Protein AF-A0A7X9BDA1-F1 (afdb_monomer_lite)

pLDDT: mean 93.4, std 6.87, range [48.5, 98.94]

Foldseek 3Di:
DDAAEAACEEQEDEEEPTEEESEELEKQAEHYEYAQYEFEDHHLEQHYEPYEQEHPPLQQQDPNIESENYEAEHYEFEDRYAYANYEAEHANHEYEHYEYAHYEYEYEHHYHQEHYEDEFYDQQPHLSGGYEAYEYYHYEYAYDADQHEHYEYYDPRHQRGAYYAYERAQYEYEYAYNEQVRAEDEEYEDYPRHYAYYYENYEAEHPYPYWHNYPYDYDHHYYNYHHHTDD

Sequence (231 aa):
MKKLILEDCDFIVQGNGVSGSNIDLYAGCKNVLIRNCYIKNDTGTESGAAVMVRCLTGDGADPANATENVVLESNTIEKNSNDEAIAVWGCVGLVRDVTVRNNSITAYGRIPDVLIDAFAGEFNKHRTASTKNVIFDGNTITTGDIACTIFQVGQNMDTVSQLDNVRITNNTINTRASATAYTTVIKSYDQDNYTNIVIEGNEITNTGHVNIGYGITGKGVIANNVTFLFK

Secondary structure (DSSP, 8-state):
---EEEES-EEEEESTT----SEEE-SS-EEEEEES-EEEEE---S---SEEEE--SS-TT-GGG-EEEEEEES-EEEEESSS-SEEEE-TTSEEEEEEEES-EEEE-SS--SEEEEEE-SSTTS-TT-EEEEEEEES-EEEEEEE-SEEEEES-TT-SSSEEEEEEEES-EEEEEES-GGG-EEEEE---TTEE--EEES-EEEE-SSSPPSEEEESSSEEES-EEE---

Radius of gyration: 16.47 Å; chains: 1; bounding box: 38×42×40 Å

Structure (mmCIF, N/CA/C/O backbone):
data_AF-A0A7X9BDA1-F1
#
_entry.id   AF-A0A7X9BDA1-F1
#
loop_
_atom_site.group_PDB
_atom_site.id
_atom_site.type_symbol
_atom_site.label_atom_id
_atom_site.label_alt_id
_atom_site.label_comp_id
_atom_site.label_asym_id
_atom_site.label_entity_id
_atom_site.label_seq_id
_atom_site.pdbx_PDB_ins_code
_atom_site.Cartn_x
_atom_site.Cartn_y
_atom_site.Cartn_z
_atom_site.occupancy
_atom_site.B_iso_or_equiv
_atom_site.auth_seq_id
_atom_site.auth_comp_id
_atom_site.auth_asym_id
_atom_site.auth_atom_id
_atom_site.pdbx_PDB_model_num
ATOM 1 N N . MET A 1 1 ? 4.003 -23.134 -13.722 1.00 66.88 1 MET A N 1
ATOM 2 C CA . MET A 1 1 ? 4.187 -21.880 -12.960 1.00 66.88 1 MET A CA 1
ATOM 3 C C . MET A 1 1 ? 4.100 -22.232 -11.482 1.00 66.88 1 MET A C 1
ATOM 5 O O . MET A 1 1 ? 3.145 -22.905 -11.117 1.00 66.88 1 MET A O 1
ATOM 9 N N . LYS A 1 2 ? 5.116 -21.916 -10.670 1.00 85.44 2 LYS A N 1
ATOM 10 C CA . LYS A 1 2 ? 5.087 -22.175 -9.218 1.00 85.44 2 LYS A CA 1
ATOM 11 C C . LYS A 1 2 ? 4.434 -20.979 -8.513 1.00 85.44 2 LYS A C 1
ATOM 13 O O . LYS A 1 2 ? 4.580 -19.858 -8.998 1.00 85.44 2 LYS A O 1
ATOM 18 N N . LYS A 1 3 ? 3.710 -21.238 -7.423 1.00 95.38 3 LYS A N 1
ATOM 19 C CA . LYS A 1 3 ? 2.945 -20.249 -6.652 1.00 95.38 3 LYS A CA 1
ATOM 20 C C . LYS A 1 3 ? 3.234 -20.434 -5.162 1.00 95.38 3 LYS A C 1
ATOM 22 O O . LYS A 1 3 ? 3.306 -21.578 -4.715 1.00 95.38 3 LYS A O 1
ATOM 27 N N . LEU A 1 4 ? 3.371 -19.337 -4.422 1.00 97.62 4 LEU A N 1
ATOM 28 C CA . LEU A 1 4 ? 3.327 -19.338 -2.959 1.00 97.62 4 LEU A CA 1
ATOM 29 C C . LEU A 1 4 ? 1.898 -19.002 -2.518 1.00 97.62 4 LEU A C 1
ATOM 31 O O . LEU A 1 4 ? 1.324 -18.018 -2.985 1.00 97.62 4 LEU A O 1
ATOM 35 N N . ILE A 1 5 ? 1.324 -19.830 -1.648 1.00 98.31 5 ILE A N 1
ATOM 36 C CA . ILE A 1 5 ? 0.010 -19.592 -1.046 1.00 98.31 5 ILE A CA 1
ATOM 37 C C . ILE A 1 5 ? 0.195 -19.595 0.468 1.00 98.31 5 ILE A C 1
ATOM 39 O O . ILE A 1 5 ? 0.657 -20.589 1.022 1.00 98.31 5 ILE A O 1
ATOM 43 N N . LEU A 1 6 ? -0.155 -18.479 1.099 1.00 98.44 6 LEU A N 1
ATOM 44 C CA . LEU A 1 6 ? -0.336 -18.345 2.538 1.00 98.44 6 LEU A CA 1
ATOM 45 C C . LEU A 1 6 ? -1.842 -18.202 2.755 1.00 98.44 6 LEU A C 1
ATOM 47 O O . LEU A 1 6 ? -2.440 -17.236 2.282 1.00 98.44 6 LEU A O 1
ATOM 51 N N . GLU A 1 7 ? -2.459 -19.201 3.372 1.00 98.56 7 GLU A N 1
ATOM 52 C CA . GLU A 1 7 ? -3.907 -19.272 3.551 1.00 98.56 7 GLU A CA 1
ATOM 53 C C . GLU A 1 7 ? -4.236 -19.768 4.951 1.00 98.56 7 GLU A C 1
ATOM 55 O O . GLU A 1 7 ? -3.583 -20.696 5.431 1.00 98.56 7 GLU A O 1
ATOM 60 N N . ASP A 1 8 ? -5.226 -19.137 5.585 1.00 98.50 8 ASP A N 1
ATOM 61 C CA . ASP A 1 8 ? -5.722 -19.501 6.916 1.00 98.50 8 ASP A CA 1
ATOM 62 C C . ASP A 1 8 ? -4.586 -19.565 7.963 1.00 98.50 8 ASP A C 1
ATOM 64 O O . ASP A 1 8 ? -4.494 -20.490 8.772 1.00 98.50 8 ASP A O 1
ATOM 68 N N . CYS A 1 9 ? -3.663 -18.597 7.898 1.00 98.62 9 CYS A N 1
ATOM 69 C CA . CYS A 1 9 ? -2.479 -18.512 8.754 1.00 98.62 9 CYS A CA 1
ATOM 70 C C . CYS A 1 9 ? -2.543 -17.317 9.714 1.00 98.62 9 CYS A C 1
ATOM 72 O O . CYS A 1 9 ? -3.027 -16.244 9.350 1.00 98.62 9 CYS A O 1
ATOM 74 N N . ASP A 1 10 ? -1.907 -17.468 10.877 1.00 98.56 10 ASP A N 1
ATOM 75 C CA . ASP A 1 10 ? -1.686 -16.381 11.830 1.00 98.56 10 ASP A CA 1
ATOM 76 C C . ASP A 1 10 ? -0.225 -15.919 11.787 1.00 98.56 10 ASP A C 1
ATOM 78 O O . ASP A 1 10 ? 0.704 -16.705 11.987 1.00 98.56 10 ASP A O 1
ATOM 82 N N . PHE A 1 11 ? -0.016 -14.620 11.587 1.00 98.12 11 PHE A N 1
ATOM 83 C CA . PHE A 1 11 ? 1.285 -13.969 11.704 1.00 98.12 11 PHE A CA 1
ATOM 84 C C . PHE A 1 11 ? 1.208 -12.927 12.812 1.00 98.12 11 PHE A C 1
ATOM 86 O O . PHE A 1 11 ? 0.617 -11.867 12.618 1.00 98.12 11 PHE A O 1
ATOM 93 N N . ILE A 1 12 ? 1.820 -13.195 13.964 1.00 97.00 12 ILE A N 1
ATOM 94 C CA . ILE A 1 12 ? 1.706 -12.332 15.145 1.00 97.00 12 ILE A CA 1
ATOM 95 C C . ILE A 1 12 ? 3.095 -11.879 15.594 1.00 97.00 12 ILE A C 1
ATOM 97 O O . ILE A 1 12 ? 3.932 -12.691 15.984 1.00 97.00 12 ILE A O 1
ATOM 101 N N . VAL A 1 13 ? 3.306 -10.565 15.590 1.00 94.31 13 VAL A N 1
ATOM 102 C CA . VAL A 1 13 ? 4.453 -9.885 16.195 1.00 94.31 13 VAL A CA 1
ATOM 103 C C . VAL A 1 13 ? 3.884 -8.920 17.225 1.00 94.31 13 VAL A C 1
ATOM 105 O O . VAL A 1 13 ? 3.165 -7.989 16.871 1.00 94.31 13 VAL A O 1
ATOM 108 N N . GLN A 1 14 ? 4.141 -9.164 18.510 1.00 93.75 14 GLN A N 1
ATOM 109 C CA . GLN A 1 14 ? 3.556 -8.361 19.583 1.00 93.75 14 GLN A CA 1
ATOM 110 C C . GLN A 1 14 ? 4.479 -8.225 20.794 1.00 93.75 14 GLN A C 1
ATOM 112 O O . GLN A 1 14 ? 5.307 -9.098 21.060 1.00 93.75 14 GLN A O 1
ATOM 117 N N . GLY A 1 15 ? 4.266 -7.155 21.559 1.00 87.75 15 GLY A N 1
ATOM 118 C CA . GLY A 1 15 ? 4.971 -6.876 22.807 1.00 87.75 15 GLY A CA 1
ATOM 119 C C . GLY A 1 15 ? 6.020 -5.770 22.691 1.00 87.75 15 GLY A C 1
ATOM 120 O O . GLY A 1 15 ? 6.671 -5.588 21.662 1.00 87.75 15 GLY A O 1
ATOM 121 N N . ASN A 1 16 ? 6.188 -5.033 23.790 1.00 77.69 16 ASN A N 1
ATOM 122 C CA . ASN A 1 16 ? 7.111 -3.903 23.866 1.00 77.69 16 ASN A CA 1
ATOM 123 C C . ASN A 1 16 ? 8.558 -4.359 23.626 1.00 77.69 16 ASN A C 1
ATOM 125 O O . ASN A 1 16 ? 9.055 -5.254 24.308 1.00 77.69 16 ASN A O 1
ATOM 129 N N . GLY A 1 17 ? 9.244 -3.701 22.688 1.00 78.06 17 GLY A N 1
ATOM 130 C CA . GLY A 1 17 ? 10.655 -3.957 22.374 1.00 78.06 17 GLY A CA 1
ATOM 131 C C . GLY A 1 17 ? 10.903 -5.015 21.294 1.00 78.06 17 GLY A C 1
ATOM 132 O O . GLY A 1 17 ? 12.057 -5.237 20.934 1.00 78.06 17 GLY A O 1
ATOM 133 N N . VAL A 1 18 ? 9.854 -5.634 20.744 1.00 84.19 18 VAL A N 1
ATOM 134 C CA . VAL A 1 18 ? 9.954 -6.489 19.552 1.00 84.19 18 VAL A CA 1
ATOM 135 C C . VAL A 1 18 ? 9.707 -5.622 18.321 1.00 84.19 18 VAL A C 1
ATOM 137 O O . VAL A 1 18 ? 8.658 -5.003 18.223 1.00 84.19 18 VAL A O 1
ATOM 140 N N . SER A 1 19 ? 10.653 -5.557 17.385 1.00 85.31 19 SER A N 1
ATOM 141 C CA . SER A 1 19 ? 10.456 -4.884 16.093 1.00 85.31 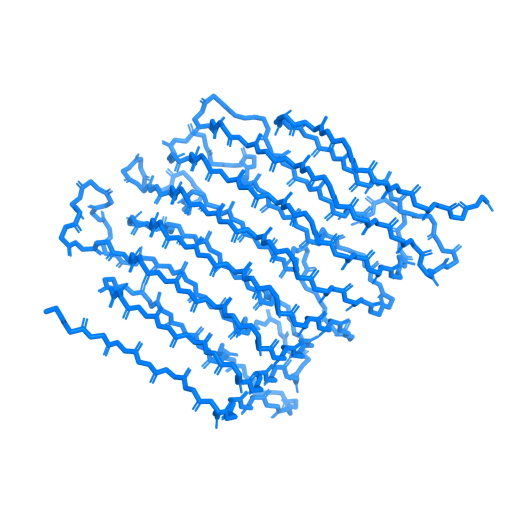19 SER A CA 1
ATOM 142 C C . SER A 1 19 ? 10.603 -5.889 14.956 1.00 85.31 19 SER A C 1
ATOM 144 O O . SER A 1 19 ? 11.422 -6.807 15.028 1.00 85.31 19 SER A O 1
ATOM 146 N N . GLY A 1 20 ? 9.802 -5.713 13.912 1.00 86.50 20 GLY A N 1
ATOM 147 C CA . GLY A 1 20 ? 9.856 -6.511 12.698 1.00 86.50 20 GLY A CA 1
ATOM 148 C C . GLY A 1 20 ? 8.567 -6.396 11.904 1.00 86.50 20 GLY A C 1
ATOM 149 O O . GLY A 1 20 ? 7.521 -6.044 12.453 1.00 86.50 20 GLY A O 1
ATOM 150 N N . SER A 1 21 ? 8.655 -6.705 10.613 1.00 93.69 21 SER A N 1
ATOM 151 C CA . SER A 1 21 ? 7.478 -6.839 9.762 1.00 93.69 21 SER A CA 1
ATOM 152 C C . SER A 1 21 ? 6.942 -8.268 9.800 1.00 93.69 21 SER A C 1
ATOM 154 O O . SER A 1 21 ? 7.729 -9.208 9.923 1.00 93.69 21 SER A O 1
ATOM 156 N N . ASN A 1 22 ? 5.625 -8.465 9.684 1.00 97.25 22 ASN A N 1
ATOM 157 C CA . ASN A 1 22 ? 5.058 -9.822 9.696 1.00 97.25 22 ASN A CA 1
ATOM 158 C C . ASN A 1 22 ? 5.390 -10.568 8.403 1.00 97.25 22 ASN A C 1
ATOM 160 O O . ASN A 1 22 ? 5.778 -11.735 8.440 1.00 97.25 22 ASN A O 1
ATOM 164 N N . ILE A 1 23 ? 5.230 -9.893 7.262 1.00 98.12 23 ILE A N 1
ATOM 165 C CA . ILE A 1 23 ? 5.515 -10.443 5.938 1.00 98.12 23 ILE A CA 1
ATOM 166 C C . ILE A 1 23 ? 6.295 -9.408 5.130 1.00 98.12 23 ILE A C 1
ATOM 168 O O . ILE A 1 23 ? 5.848 -8.278 4.952 1.00 98.12 23 ILE A O 1
ATOM 172 N N . ASP A 1 24 ? 7.447 -9.812 4.604 1.00 97.44 24 ASP A N 1
ATOM 173 C CA . ASP A 1 24 ? 8.283 -8.987 3.733 1.00 97.44 24 ASP A CA 1
ATOM 174 C C . ASP A 1 24 ? 8.596 -9.753 2.446 1.00 97.44 24 ASP A C 1
ATOM 176 O O . ASP A 1 24 ? 9.443 -10.651 2.410 1.00 97.44 24 ASP A O 1
ATOM 180 N N . LEU A 1 25 ? 7.874 -9.417 1.377 1.00 97.88 25 LEU A N 1
ATOM 181 C CA . LEU A 1 25 ? 8.180 -9.878 0.029 1.00 97.88 25 LEU A CA 1
ATOM 182 C C . LEU A 1 25 ? 9.327 -9.016 -0.500 1.00 97.88 25 LEU A C 1
ATOM 184 O O . LEU A 1 25 ? 9.114 -8.005 -1.164 1.00 97.88 25 LEU A O 1
ATOM 188 N N . TYR A 1 26 ? 10.542 -9.416 -0.131 1.00 95.31 26 TYR A N 1
ATOM 189 C CA . TYR A 1 26 ? 11.735 -8.574 -0.179 1.00 95.31 26 TYR A CA 1
ATOM 190 C C . TYR A 1 26 ? 12.279 -8.307 -1.596 1.00 95.31 26 TYR A C 1
ATOM 192 O O . TYR A 1 26 ? 12.649 -7.180 -1.934 1.00 95.31 26 TYR A O 1
ATOM 200 N N . ALA A 1 27 ? 12.383 -9.349 -2.426 1.00 94.25 27 ALA A N 1
ATOM 201 C CA . ALA A 1 27 ? 12.977 -9.274 -3.762 1.00 94.25 27 ALA A CA 1
ATOM 202 C C . ALA A 1 27 ? 12.549 -10.461 -4.634 1.00 94.25 27 ALA A C 1
ATOM 204 O O . ALA A 1 27 ? 12.565 -11.602 -4.167 1.00 94.25 27 ALA A O 1
ATOM 205 N N . GLY A 1 28 ? 12.189 -10.208 -5.898 1.00 94.12 28 GLY A N 1
ATOM 206 C CA . GLY A 1 28 ? 11.912 -11.255 -6.890 1.00 94.12 28 GLY A CA 1
ATOM 207 C C . GLY A 1 28 ? 10.787 -12.223 -6.509 1.00 94.12 28 GLY A C 1
ATOM 208 O O . GLY A 1 28 ? 10.788 -13.377 -6.944 1.00 94.12 28 GLY A O 1
ATOM 209 N N . CYS A 1 29 ? 9.850 -11.800 -5.657 1.00 96.75 29 CYS A N 1
ATOM 210 C CA . CYS A 1 29 ? 8.758 -12.646 -5.183 1.00 96.75 29 CYS A CA 1
ATOM 211 C C . CYS A 1 29 ? 7.636 -12.683 -6.226 1.00 96.75 29 CYS A C 1
ATOM 213 O O . CYS A 1 29 ? 7.020 -11.661 -6.514 1.00 96.75 29 CYS A O 1
ATOM 215 N N . LYS A 1 30 ? 7.367 -13.863 -6.799 1.00 96.94 30 LYS A N 1
ATOM 216 C CA . LYS A 1 30 ? 6.440 -14.019 -7.930 1.00 96.94 30 LYS A CA 1
ATOM 217 C C . LYS A 1 30 ? 5.280 -14.943 -7.604 1.00 96.94 30 LYS A C 1
ATOM 219 O O . LYS A 1 30 ? 5.494 -16.024 -7.055 1.00 96.94 30 LYS A O 1
ATOM 224 N N . ASN A 1 31 ? 4.082 -14.576 -8.054 1.00 98.25 31 ASN A N 1
ATOM 225 C CA . ASN A 1 31 ? 2.867 -15.386 -7.917 1.00 98.25 31 ASN A CA 1
ATOM 226 C C . ASN A 1 31 ? 2.595 -15.731 -6.443 1.00 98.25 31 ASN A C 1
ATOM 228 O O . ASN A 1 31 ? 2.628 -16.900 -6.044 1.00 98.25 31 ASN A O 1
ATOM 232 N N . VAL A 1 32 ? 2.358 -14.702 -5.633 1.00 98.81 32 VAL A N 1
ATOM 233 C CA . VAL A 1 32 ? 2.091 -14.839 -4.197 1.00 98.81 32 VAL A CA 1
ATOM 234 C C . VAL A 1 32 ? 0.616 -14.558 -3.934 1.00 98.81 32 VAL A C 1
ATOM 236 O O . VAL A 1 32 ? 0.086 -13.545 -4.380 1.00 98.81 32 VAL A O 1
ATOM 239 N N . LEU A 1 33 ? -0.050 -15.457 -3.214 1.00 98.75 33 LEU A N 1
ATOM 240 C CA . LEU A 1 33 ? -1.398 -15.245 -2.692 1.00 98.75 33 LEU A CA 1
ATOM 241 C C . LEU A 1 33 ? -1.357 -15.326 -1.168 1.00 98.75 33 LEU A C 1
ATOM 243 O O . LEU A 1 33 ? -0.946 -16.351 -0.631 1.00 98.75 33 LEU A O 1
ATOM 247 N N . ILE A 1 34 ? -1.804 -14.264 -0.507 1.00 98.81 34 ILE A N 1
ATOM 248 C CA . ILE A 1 34 ? -1.974 -14.176 0.944 1.00 98.81 34 ILE A CA 1
ATOM 249 C C . ILE A 1 34 ? -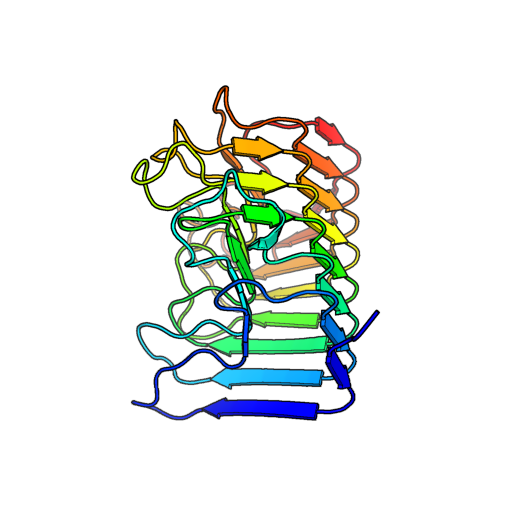3.461 -13.957 1.191 1.00 98.81 34 ILE A C 1
ATOM 251 O O . ILE A 1 34 ? -3.987 -12.898 0.829 1.00 98.81 34 ILE A O 1
ATOM 255 N N . ARG A 1 35 ? -4.152 -14.959 1.739 1.00 98.88 35 ARG A N 1
ATOM 256 C CA . ARG A 1 35 ? -5.602 -14.890 1.921 1.00 98.88 35 ARG A CA 1
ATOM 257 C C . ARG A 1 35 ? -6.095 -15.453 3.235 1.00 98.88 35 ARG A C 1
ATOM 259 O O . ARG A 1 35 ? -5.546 -16.434 3.718 1.00 98.88 35 ARG A O 1
ATOM 266 N N . ASN A 1 36 ? -7.176 -14.881 3.757 1.00 98.81 36 ASN A N 1
ATOM 267 C CA . ASN A 1 36 ? -7.823 -15.346 4.988 1.00 98.81 36 ASN A CA 1
ATOM 268 C C . ASN A 1 36 ? -6.858 -15.457 6.185 1.00 98.81 36 ASN A C 1
ATOM 270 O O . ASN A 1 36 ? -7.070 -16.258 7.090 1.00 98.81 36 ASN A O 1
ATOM 274 N N . CYS A 1 37 ? -5.771 -14.687 6.186 1.00 98.88 37 CYS A N 1
ATOM 275 C CA . CYS A 1 37 ? -4.804 -14.687 7.271 1.00 98.88 37 CYS A CA 1
ATOM 276 C C . CYS A 1 37 ? -5.169 -13.631 8.317 1.00 98.88 37 CYS A C 1
ATOM 278 O O . CYS A 1 37 ? -5.713 -12.570 7.990 1.00 98.88 37 CYS A O 1
ATOM 280 N N . TYR A 1 38 ? -4.777 -13.886 9.562 1.00 98.88 38 TYR A N 1
ATOM 281 C CA . TYR A 1 38 ? -4.739 -12.881 10.615 1.00 98.88 38 TYR A CA 1
ATOM 282 C C . TYR A 1 38 ? -3.304 -12.375 10.787 1.00 98.88 38 TYR A C 1
ATOM 284 O O . TYR A 1 38 ? -2.384 -13.139 11.080 1.00 98.88 38 TYR A O 1
ATOM 292 N N . ILE A 1 39 ? -3.085 -11.080 10.571 1.00 98.75 39 ILE A N 1
ATOM 293 C CA . ILE A 1 39 ? -1.763 -10.449 10.591 1.00 98.75 39 ILE A CA 1
ATOM 294 C C . ILE A 1 39 ? -1.772 -9.353 11.652 1.00 98.75 39 ILE A C 1
ATOM 296 O O . ILE A 1 39 ? -2.360 -8.291 11.461 1.00 98.75 39 ILE A O 1
ATOM 300 N N . LYS A 1 40 ? -1.096 -9.592 12.774 1.00 97.88 40 LYS A N 1
ATOM 301 C CA . LYS A 1 40 ? -1.044 -8.659 13.900 1.00 97.88 40 LYS A CA 1
ATOM 302 C C . LYS A 1 40 ? 0.373 -8.146 14.120 1.00 97.88 40 LYS A C 1
ATOM 304 O O . LYS A 1 40 ? 1.266 -8.930 14.445 1.00 97.88 40 LYS A O 1
ATOM 309 N N . ASN A 1 41 ? 0.566 -6.838 13.987 1.00 96.19 41 ASN A N 1
ATOM 310 C CA . ASN A 1 41 ? 1.785 -6.133 14.375 1.00 96.19 41 ASN A CA 1
ATOM 311 C C . ASN A 1 41 ? 1.458 -5.162 15.515 1.00 96.19 41 ASN A C 1
ATOM 313 O O . ASN A 1 41 ? 1.015 -4.043 15.272 1.00 96.19 41 ASN A O 1
ATOM 317 N N . ASP A 1 42 ? 1.616 -5.611 16.758 1.00 95.31 42 ASP A N 1
ATOM 318 C CA . ASP A 1 42 ? 1.181 -4.897 17.964 1.00 95.31 42 ASP A CA 1
ATOM 319 C C . ASP A 1 42 ? 2.327 -4.744 18.962 1.00 95.31 42 ASP A C 1
ATOM 321 O O . ASP A 1 42 ? 2.398 -5.398 20.008 1.00 95.31 42 ASP A O 1
ATOM 325 N N . THR A 1 43 ? 3.292 -3.918 18.577 1.00 93.56 43 THR A N 1
ATOM 326 C CA . THR A 1 43 ? 4.575 -3.800 19.275 1.00 93.56 43 THR A CA 1
ATOM 327 C C . THR A 1 43 ? 4.788 -2.432 19.914 1.00 93.56 43 THR A C 1
ATOM 329 O O . THR A 1 43 ? 5.615 -2.293 20.816 1.00 93.56 43 THR A O 1
ATOM 332 N N . GLY A 1 44 ? 4.085 -1.400 19.437 1.00 91.69 44 GLY A N 1
ATOM 333 C CA . GLY A 1 44 ? 4.291 -0.007 19.829 1.00 91.69 44 GLY A CA 1
ATOM 334 C C . GLY A 1 44 ? 5.675 0.548 19.464 1.00 91.69 44 GLY A C 1
ATOM 335 O O . GLY A 1 44 ? 6.052 1.608 19.969 1.00 91.69 44 GLY A O 1
ATOM 336 N N . THR A 1 45 ? 6.450 -0.148 18.621 1.00 91.00 45 THR A N 1
ATOM 337 C CA . THR A 1 45 ? 7.835 0.214 18.273 1.00 91.00 45 THR A CA 1
ATOM 338 C C . THR A 1 45 ? 7.929 1.256 17.161 1.00 91.00 45 THR A C 1
ATOM 340 O O . THR A 1 45 ? 6.955 1.573 16.480 1.00 91.00 45 THR A O 1
ATOM 343 N N . GLU A 1 46 ? 9.135 1.794 16.962 1.00 89.69 46 GLU A N 1
ATOM 344 C CA . GLU A 1 46 ? 9.435 2.835 15.964 1.00 89.69 46 GLU A CA 1
ATOM 345 C C . GLU A 1 46 ? 9.607 2.309 14.525 1.00 89.69 46 GLU A C 1
ATOM 347 O O . GLU A 1 46 ? 9.962 3.071 13.634 1.00 89.69 46 GLU A O 1
ATOM 352 N N . SER A 1 47 ? 9.362 1.019 14.303 1.00 88.44 47 SER A N 1
ATOM 353 C CA . SER A 1 47 ? 9.454 0.333 13.007 1.00 88.44 47 SER A CA 1
ATOM 354 C C . SER A 1 47 ? 8.631 -0.957 13.026 1.00 88.44 47 SER A C 1
ATOM 356 O O . SER A 1 47 ? 8.299 -1.445 14.115 1.00 88.44 47 SER A O 1
ATOM 358 N N . GLY A 1 48 ? 8.348 -1.509 11.840 1.00 90.38 48 GLY A N 1
ATOM 359 C CA . GLY A 1 48 ? 7.684 -2.798 11.645 1.00 90.38 48 GLY A CA 1
ATOM 360 C C . GLY A 1 48 ? 6.362 -2.667 10.896 1.00 90.38 48 GLY A C 1
ATOM 361 O O . GLY A 1 48 ? 5.359 -2.244 11.472 1.00 90.38 48 GLY A O 1
ATOM 362 N N . ALA A 1 49 ? 6.349 -3.039 9.617 1.00 94.31 49 ALA A N 1
ATOM 363 C CA . ALA A 1 49 ? 5.138 -3.033 8.802 1.00 94.31 49 ALA A CA 1
ATOM 364 C C . ALA A 1 49 ? 4.338 -4.332 8.971 1.00 94.31 49 ALA A C 1
ATOM 366 O O . ALA A 1 49 ? 4.899 -5.377 9.291 1.00 94.31 49 ALA A O 1
ATOM 367 N N . ALA A 1 50 ? 3.030 -4.335 8.714 1.00 97.19 50 ALA A N 1
ATOM 368 C CA . ALA A 1 50 ? 2.327 -5.623 8.660 1.00 97.19 50 ALA A CA 1
ATOM 369 C C . ALA A 1 50 ? 2.724 -6.396 7.389 1.00 97.19 50 ALA A C 1
ATOM 371 O O . ALA A 1 50 ? 3.207 -7.526 7.486 1.00 97.19 50 ALA A O 1
ATOM 372 N N . VAL A 1 51 ? 2.611 -5.780 6.208 1.00 98.38 51 VAL A N 1
ATOM 373 C CA . VAL A 1 51 ? 3.066 -6.392 4.951 1.00 98.38 51 VAL A CA 1
ATOM 374 C C . VAL A 1 51 ? 3.866 -5.412 4.101 1.00 98.38 51 VAL A C 1
ATOM 376 O O . VAL A 1 51 ? 3.399 -4.319 3.800 1.00 98.38 51 VAL A O 1
ATOM 379 N N . MET A 1 52 ? 5.048 -5.835 3.654 1.00 97.81 52 MET A N 1
ATOM 380 C CA . MET A 1 52 ? 5.840 -5.127 2.647 1.00 97.81 52 MET A CA 1
ATOM 381 C C . MET A 1 52 ? 5.857 -5.921 1.340 1.00 97.81 52 MET A C 1
ATOM 383 O O . MET A 1 52 ? 6.210 -7.101 1.322 1.00 97.81 52 MET A O 1
ATOM 387 N N . VAL A 1 53 ? 5.504 -5.265 0.235 1.00 98.50 53 VAL A N 1
ATOM 388 C CA . VAL A 1 53 ? 5.646 -5.780 -1.131 1.00 98.50 53 VAL A CA 1
ATOM 389 C C . VAL A 1 53 ? 6.664 -4.913 -1.856 1.00 98.50 53 VAL A C 1
ATOM 391 O O . VAL A 1 53 ? 6.342 -3.812 -2.300 1.00 98.50 53 VAL A O 1
ATOM 394 N N . ARG A 1 54 ? 7.908 -5.393 -1.950 1.00 96.56 54 ARG A N 1
ATOM 395 C CA . ARG A 1 54 ? 9.032 -4.589 -2.439 1.00 96.56 54 ARG A CA 1
ATOM 396 C C . ARG A 1 54 ? 10.020 -5.361 -3.305 1.00 96.56 54 ARG A C 1
ATOM 398 O O . ARG A 1 54 ? 9.873 -6.562 -3.528 1.00 96.56 54 ARG A O 1
ATOM 405 N N . CYS A 1 55 ? 11.000 -4.654 -3.867 1.00 95.62 55 CYS A N 1
ATOM 406 C CA . CYS A 1 55 ? 12.030 -5.269 -4.701 1.00 95.62 55 CYS A CA 1
ATOM 407 C C . CYS A 1 55 ? 13.422 -4.662 -4.465 1.00 95.62 55 CYS A C 1
ATOM 409 O O . CYS A 1 55 ? 13.730 -3.573 -4.947 1.00 95.62 55 CYS A O 1
ATOM 411 N N . LEU A 1 56 ? 14.292 -5.386 -3.748 1.00 92.69 56 LEU A N 1
ATOM 412 C CA . LEU A 1 56 ? 15.657 -4.945 -3.414 1.00 92.69 56 LEU A CA 1
ATOM 413 C C . LEU A 1 56 ? 16.763 -5.510 -4.328 1.00 92.69 56 LEU A C 1
ATOM 415 O O . LEU A 1 56 ? 17.848 -5.864 -3.878 1.00 92.69 56 LEU A O 1
ATOM 419 N N . THR A 1 57 ? 16.504 -5.594 -5.632 1.00 89.56 57 THR A N 1
ATOM 420 C CA . THR A 1 57 ? 17.438 -6.183 -6.614 1.00 89.56 57 THR A CA 1
ATOM 421 C C . THR A 1 57 ? 18.360 -5.159 -7.289 1.00 89.56 57 THR A C 1
ATOM 423 O O . THR A 1 57 ? 19.409 -5.527 -7.810 1.00 89.56 57 THR A O 1
ATOM 426 N N . GLY A 1 58 ? 18.024 -3.863 -7.236 1.00 79.69 58 GLY A N 1
ATOM 427 C CA . GLY A 1 58 ? 18.858 -2.760 -7.745 1.00 79.69 58 GLY A CA 1
ATOM 428 C C . GLY A 1 58 ? 18.821 -2.576 -9.267 1.00 79.69 58 GLY A C 1
ATOM 429 O O . GLY A 1 58 ? 19.465 -1.672 -9.800 1.00 79.69 58 GLY A O 1
ATOM 430 N N . ASP A 1 59 ? 18.068 -3.419 -9.968 1.00 76.31 59 ASP A N 1
ATOM 431 C CA . ASP A 1 59 ? 18.083 -3.588 -11.415 1.00 76.31 59 ASP A CA 1
ATOM 432 C C . ASP A 1 59 ? 16.695 -3.408 -12.036 1.00 76.31 59 ASP A C 1
ATOM 434 O O . ASP A 1 59 ? 16.390 -4.086 -13.003 1.00 76.31 59 ASP A O 1
ATOM 438 N N . GLY A 1 60 ? 15.860 -2.492 -11.523 1.00 71.25 60 GLY A N 1
ATOM 439 C CA . GLY A 1 60 ? 14.423 -2.355 -11.858 1.00 71.25 60 GLY A CA 1
ATOM 440 C C . GLY A 1 60 ? 14.004 -2.251 -13.343 1.00 71.25 60 GLY A C 1
ATOM 441 O O . GLY A 1 60 ? 12.816 -2.154 -13.640 1.00 71.25 60 GLY A O 1
ATOM 442 N N . ALA A 1 61 ? 14.948 -2.311 -14.283 1.00 77.75 61 ALA A N 1
ATOM 443 C CA . ALA A 1 61 ? 14.710 -2.560 -15.699 1.00 77.75 61 ALA A CA 1
ATOM 444 C C . ALA A 1 61 ? 14.609 -4.060 -16.078 1.00 77.75 61 ALA A C 1
ATOM 446 O O . ALA A 1 61 ? 14.115 -4.352 -17.166 1.00 77.75 61 ALA A O 1
ATOM 447 N N . ASP A 1 62 ? 15.065 -4.999 -15.239 1.00 88.88 62 ASP A N 1
ATOM 448 C CA . ASP A 1 62 ? 15.016 -6.441 -15.503 1.00 88.88 62 ASP A CA 1
ATOM 449 C C . ASP A 1 62 ? 13.719 -7.072 -14.950 1.00 88.88 62 ASP A C 1
ATOM 451 O O . ASP A 1 62 ? 13.572 -7.275 -13.739 1.00 88.88 62 ASP A O 1
ATOM 455 N N . PRO A 1 63 ? 12.757 -7.448 -15.814 1.00 89.50 63 PRO A N 1
ATOM 456 C CA . PRO A 1 63 ? 11.522 -8.093 -15.377 1.00 89.50 63 PRO A CA 1
ATOM 457 C C . PRO A 1 63 ? 11.743 -9.499 -14.792 1.00 89.50 63 PRO A C 1
ATOM 459 O O . PRO A 1 63 ? 10.865 -10.026 -14.099 1.00 89.50 63 PRO A O 1
ATOM 462 N N . ALA A 1 64 ? 12.895 -10.135 -15.031 1.00 91.94 64 ALA A N 1
ATOM 463 C CA . ALA A 1 64 ? 13.213 -11.423 -14.422 1.00 91.94 64 ALA A CA 1
ATOM 464 C C . ALA A 1 64 ? 13.279 -11.323 -12.891 1.00 91.94 64 ALA A C 1
ATOM 466 O O . ALA A 1 64 ? 12.861 -12.263 -12.213 1.00 91.94 64 ALA A O 1
ATOM 467 N N . ASN A 1 65 ? 13.685 -10.162 -12.373 1.00 92.88 65 ASN A N 1
ATOM 468 C CA . ASN A 1 65 ? 13.907 -9.911 -10.952 1.00 92.88 65 ASN A CA 1
ATOM 469 C C . ASN A 1 65 ? 12.762 -9.156 -10.263 1.00 92.88 65 ASN A C 1
ATOM 471 O O . ASN A 1 65 ? 12.835 -8.893 -9.066 1.00 92.88 65 ASN A O 1
ATOM 475 N N . ALA A 1 66 ? 11.672 -8.879 -10.984 1.00 95.81 66 ALA A N 1
ATOM 476 C CA . ALA A 1 66 ? 10.498 -8.212 -10.436 1.00 95.81 66 ALA A CA 1
ATOM 477 C C . ALA A 1 66 ? 9.842 -8.991 -9.282 1.00 95.81 66 ALA A C 1
ATOM 479 O O . ALA A 1 66 ? 9.683 -10.215 -9.351 1.00 95.81 66 ALA A O 1
ATOM 480 N N . THR A 1 67 ? 9.364 -8.264 -8.274 1.00 97.94 67 THR A N 1
ATOM 481 C CA . THR A 1 67 ? 8.308 -8.758 -7.381 1.00 97.94 67 THR A CA 1
ATOM 482 C C . THR A 1 67 ? 6.969 -8.524 -8.082 1.00 97.94 67 THR A C 1
ATOM 484 O O . THR A 1 67 ? 6.606 -7.384 -8.371 1.00 97.94 67 THR A O 1
ATOM 487 N N . GLU A 1 68 ? 6.257 -9.597 -8.433 1.00 97.88 68 GLU A N 1
ATOM 488 C CA . GLU A 1 68 ? 5.110 -9.508 -9.343 1.00 97.88 68 GLU A CA 1
ATOM 489 C C . GLU A 1 68 ? 3.997 -10.525 -9.082 1.00 97.88 68 GLU A C 1
ATOM 491 O O . GLU A 1 68 ? 4.233 -11.619 -8.560 1.00 97.88 68 GLU A O 1
ATOM 496 N N . ASN A 1 69 ? 2.781 -10.187 -9.519 1.00 98.44 69 ASN A N 1
ATOM 497 C CA . ASN A 1 69 ? 1.583 -11.017 -9.367 1.00 98.44 69 ASN A CA 1
ATOM 498 C C . ASN A 1 69 ? 1.335 -11.376 -7.895 1.00 98.44 69 ASN A C 1
ATOM 500 O O . ASN A 1 69 ? 1.332 -12.552 -7.508 1.00 98.44 69 ASN A O 1
ATOM 504 N N . VAL A 1 70 ? 1.169 -10.345 -7.070 1.00 98.88 70 VAL A N 1
ATOM 505 C CA . VAL A 1 70 ? 0.944 -10.473 -5.629 1.00 98.88 70 VAL A CA 1
ATOM 506 C C . VAL A 1 70 ? -0.504 -10.115 -5.317 1.00 98.88 70 VAL A C 1
ATOM 508 O O . VAL A 1 70 ? -0.984 -9.052 -5.703 1.00 98.88 70 VAL A O 1
ATOM 511 N N . VAL A 1 71 ? -1.204 -10.995 -4.603 1.00 98.88 71 VAL A N 1
ATOM 512 C CA . VAL A 1 71 ? -2.581 -10.766 -4.156 1.00 98.88 71 VAL A CA 1
ATOM 513 C C . VAL A 1 71 ? -2.658 -10.907 -2.640 1.00 98.88 71 VAL A C 1
ATOM 515 O O . VAL A 1 71 ? -2.333 -11.965 -2.103 1.00 98.88 71 VAL A O 1
ATOM 518 N N . LEU A 1 72 ? -3.110 -9.849 -1.969 1.00 98.88 72 LEU A N 1
ATOM 519 C CA . LEU A 1 72 ? -3.498 -9.839 -0.560 1.00 98.88 72 LEU A CA 1
ATOM 520 C C . LEU A 1 72 ? -5.020 -9.712 -0.510 1.00 98.88 72 LEU A C 1
ATOM 522 O O . LEU A 1 72 ? -5.550 -8.648 -0.840 1.00 98.88 72 LEU A O 1
ATOM 526 N N . GLU A 1 73 ? -5.731 -10.770 -0.124 1.00 98.88 73 GLU A N 1
ATOM 527 C CA . GLU A 1 73 ? -7.194 -10.747 -0.108 1.00 98.88 73 GLU A CA 1
ATOM 528 C C . GLU A 1 73 ? -7.845 -11.309 1.150 1.00 98.88 73 GLU A C 1
ATOM 530 O O . GLU A 1 73 ? -7.442 -12.347 1.656 1.00 98.88 73 GLU A O 1
ATOM 535 N N . SER A 1 74 ? -8.923 -10.672 1.609 1.00 98.81 74 SER A N 1
ATOM 536 C CA . SER A 1 74 ? -9.741 -11.190 2.720 1.00 98.81 74 SER A CA 1
ATOM 537 C C . SER A 1 74 ? -8.949 -11.449 4.010 1.00 98.81 74 SER A C 1
ATOM 539 O O . SER A 1 74 ? -9.304 -12.327 4.790 1.00 98.81 74 SER A O 1
ATOM 541 N N . ASN A 1 75 ? -7.859 -10.713 4.238 1.00 98.94 75 ASN A N 1
ATOM 542 C CA . ASN A 1 75 ? -7.075 -10.809 5.466 1.00 98.94 75 ASN A CA 1
ATOM 543 C C . ASN A 1 75 ? -7.601 -9.834 6.521 1.00 98.94 75 ASN A C 1
ATOM 545 O O . ASN A 1 75 ? -8.163 -8.781 6.201 1.00 98.94 75 ASN A O 1
ATOM 549 N N . THR A 1 76 ? -7.341 -10.152 7.783 1.00 98.88 76 THR A N 1
ATOM 550 C CA . THR A 1 76 ? -7.517 -9.230 8.904 1.00 98.88 76 THR A CA 1
ATOM 551 C C . THR A 1 76 ? -6.146 -8.748 9.359 1.00 98.88 76 THR A C 1
ATOM 553 O O . THR A 1 76 ? -5.286 -9.558 9.691 1.00 98.88 76 THR A O 1
ATOM 556 N N . ILE A 1 77 ? -5.936 -7.432 9.363 1.00 98.81 77 ILE A N 1
ATOM 557 C CA . ILE A 1 77 ? -4.671 -6.789 9.717 1.00 98.81 77 ILE A CA 1
ATOM 558 C C . ILE A 1 77 ? -4.893 -5.864 10.914 1.00 98.81 77 ILE A C 1
ATOM 560 O O . ILE A 1 77 ? -5.723 -4.960 10.854 1.00 98.81 77 ILE A O 1
ATOM 564 N N . GLU A 1 78 ? -4.118 -6.054 11.978 1.00 97.88 78 GLU A N 1
ATOM 565 C CA . GLU A 1 78 ? -4.077 -5.177 13.152 1.00 97.88 78 GLU A CA 1
ATOM 566 C C . GLU A 1 78 ? -2.694 -4.538 13.289 1.00 97.88 78 GLU A C 1
ATOM 568 O O . GLU A 1 78 ? -1.679 -5.240 13.277 1.00 97.88 78 GLU A O 1
ATOM 573 N N . LYS A 1 79 ? -2.648 -3.207 13.418 1.00 95.19 79 LYS A N 1
ATOM 574 C CA . LYS A 1 79 ? -1.406 -2.431 13.362 1.00 95.19 79 LYS A CA 1
ATOM 575 C C . LYS A 1 79 ? -1.269 -1.423 14.506 1.00 95.19 79 LYS A C 1
ATOM 577 O O . LYS A 1 79 ? -2.096 -0.526 14.646 1.00 95.19 79 LYS A O 1
ATOM 582 N N . ASN A 1 80 ? -0.167 -1.535 15.247 1.00 94.31 80 ASN A N 1
ATOM 583 C CA . ASN A 1 80 ? 0.301 -0.619 16.288 1.00 94.31 80 ASN A CA 1
ATOM 584 C C . ASN A 1 80 ? 1.846 -0.611 16.333 1.00 94.31 80 ASN A C 1
ATOM 586 O O . ASN A 1 80 ? 2.467 -1.330 17.118 1.00 94.31 80 ASN A O 1
ATOM 590 N N . SER A 1 81 ? 2.458 0.187 15.453 1.00 91.12 81 SER A N 1
ATOM 591 C CA . SER A 1 81 ? 3.898 0.513 15.367 1.00 91.12 81 SER A CA 1
ATOM 592 C C . SER A 1 81 ? 4.133 1.564 14.260 1.00 91.12 81 SER A C 1
ATOM 594 O O . SER A 1 81 ? 3.233 1.839 13.467 1.00 91.12 81 SER A O 1
ATOM 596 N N . ASN A 1 82 ? 5.320 2.175 14.188 1.00 88.56 82 ASN A N 1
ATOM 597 C CA . ASN A 1 82 ? 5.624 3.337 13.326 1.00 88.56 82 ASN A CA 1
ATOM 598 C C . ASN A 1 82 ? 6.114 2.978 11.905 1.00 88.56 82 ASN A C 1
ATOM 600 O O . ASN A 1 82 ? 7.192 3.386 11.494 1.00 88.56 82 ASN A O 1
ATOM 604 N N . ASP A 1 83 ? 5.323 2.198 11.174 1.00 91.00 83 ASP A N 1
ATOM 605 C CA . ASP A 1 83 ? 5.586 1.750 9.791 1.00 91.00 83 ASP A CA 1
ATOM 606 C C . ASP A 1 83 ? 4.245 1.381 9.129 1.00 91.00 83 ASP A C 1
ATOM 608 O O . ASP A 1 83 ? 3.245 1.264 9.851 1.00 91.00 83 ASP A O 1
ATOM 612 N N . GLU A 1 84 ? 4.175 1.152 7.820 1.00 95.50 84 GLU A N 1
ATOM 613 C CA . GLU A 1 84 ? 2.887 0.934 7.147 1.00 95.50 84 GLU A CA 1
ATOM 614 C C . GLU A 1 84 ? 2.162 -0.351 7.592 1.00 95.50 84 GLU A C 1
ATOM 616 O O . GLU A 1 84 ? 2.748 -1.383 7.923 1.00 95.50 84 GLU A O 1
ATOM 621 N N . ALA A 1 85 ? 0.830 -0.342 7.567 1.00 97.50 85 ALA A N 1
ATOM 622 C CA . ALA A 1 85 ? 0.072 -1.589 7.565 1.00 97.50 85 ALA A CA 1
ATOM 623 C C . ALA A 1 85 ? 0.362 -2.380 6.277 1.00 97.50 85 ALA A C 1
ATOM 625 O O . ALA A 1 85 ? 0.585 -3.589 6.326 1.00 97.50 85 ALA A O 1
ATOM 626 N N . ILE A 1 86 ? 0.389 -1.698 5.129 1.00 98.50 86 ILE A N 1
ATOM 627 C CA . ILE A 1 86 ? 0.742 -2.291 3.838 1.00 98.50 86 ILE A CA 1
ATOM 628 C C . ILE A 1 86 ? 1.573 -1.288 3.036 1.00 98.50 86 ILE A C 1
ATOM 630 O O . ILE A 1 86 ? 1.073 -0.215 2.709 1.00 98.50 86 ILE A O 1
ATOM 634 N N . ALA A 1 87 ? 2.789 -1.677 2.663 1.00 97.62 87 ALA A N 1
ATOM 635 C CA . ALA A 1 87 ? 3.652 -0.913 1.764 1.00 97.62 87 ALA A CA 1
ATOM 636 C C . ALA A 1 87 ? 3.793 -1.629 0.415 1.00 97.62 87 ALA A C 1
ATOM 638 O O . ALA A 1 87 ? 4.113 -2.823 0.381 1.00 97.62 87 ALA A O 1
ATOM 639 N N . VAL A 1 88 ? 3.584 -0.919 -0.699 1.00 98.56 88 VAL A N 1
ATOM 640 C CA . VAL A 1 88 ? 3.789 -1.446 -2.060 1.00 98.56 88 VAL A CA 1
ATOM 641 C C . VAL A 1 88 ? 4.767 -0.555 -2.802 1.00 98.56 88 VAL A C 1
ATOM 643 O O . VAL A 1 88 ? 4.427 0.522 -3.289 1.00 98.56 88 VAL A O 1
ATOM 646 N N . TRP A 1 89 ? 6.005 -1.016 -2.920 1.00 94.88 89 TRP A N 1
ATOM 647 C CA . TRP A 1 89 ? 7.089 -0.097 -3.205 1.00 94.88 89 TRP A CA 1
ATOM 648 C C . TRP A 1 89 ? 8.239 -0.718 -3.990 1.00 94.88 89 TRP A C 1
ATOM 650 O O . TRP A 1 89 ? 8.927 -1.622 -3.519 1.00 94.88 89 TRP A O 1
ATOM 660 N N . GLY A 1 90 ? 8.515 -0.175 -5.177 1.00 94.38 90 GLY A N 1
ATOM 661 C CA . GLY A 1 90 ? 9.600 -0.616 -6.052 1.00 94.38 90 GLY A CA 1
ATOM 662 C C . GLY A 1 90 ? 10.971 -0.559 -5.385 1.00 94.38 90 GLY A C 1
ATOM 663 O O . GLY A 1 90 ? 11.828 -1.373 -5.715 1.00 94.38 90 GLY A O 1
ATOM 664 N N . CYS A 1 91 ? 11.163 0.315 -4.390 1.00 93.06 91 CYS A N 1
ATOM 665 C CA . CYS A 1 91 ? 12.410 0.501 -3.651 1.00 93.06 91 CYS A CA 1
ATOM 666 C C . CYS A 1 91 ? 13.587 0.790 -4.593 1.00 93.06 91 CYS A C 1
ATOM 668 O O . CYS A 1 91 ? 13.761 1.925 -5.037 1.00 93.06 91 CYS A O 1
ATOM 670 N N . VAL A 1 92 ? 14.376 -0.225 -4.934 1.00 92.94 92 VAL A N 1
ATOM 671 C CA . VAL A 1 92 ? 15.502 -0.115 -5.872 1.00 92.94 92 VAL A CA 1
ATOM 672 C C . VAL A 1 92 ? 15.312 -0.991 -7.122 1.00 92.94 92 VAL A C 1
ATOM 674 O O . VAL A 1 92 ? 16.209 -1.089 -7.956 1.00 92.94 92 VAL A O 1
ATOM 677 N N . GLY A 1 93 ? 14.155 -1.641 -7.254 1.00 94.88 93 GLY A N 1
ATOM 678 C CA . GLY A 1 93 ? 13.810 -2.610 -8.290 1.00 94.88 93 GLY A CA 1
ATOM 679 C C . GLY A 1 93 ? 12.419 -2.384 -8.894 1.00 94.88 93 GLY A C 1
ATOM 680 O O . GLY A 1 93 ? 11.918 -1.260 -8.950 1.00 94.88 93 GLY A O 1
ATOM 681 N N . LEU A 1 94 ? 11.811 -3.464 -9.391 1.00 95.88 94 LEU A N 1
ATOM 682 C CA . LEU A 1 94 ? 10.513 -3.448 -10.070 1.00 95.88 94 LEU A CA 1
ATOM 683 C C . LEU A 1 94 ? 9.456 -4.185 -9.242 1.00 95.88 94 LEU A C 1
ATOM 685 O O . LEU A 1 94 ? 9.602 -5.375 -8.957 1.00 95.88 94 LEU A O 1
ATOM 689 N N . VAL A 1 95 ? 8.369 -3.489 -8.913 1.00 98.06 95 VAL A N 1
ATOM 690 C CA . VAL A 1 95 ? 7.147 -4.079 -8.354 1.00 98.06 95 VAL A CA 1
ATOM 691 C C . VAL A 1 95 ? 6.013 -3.909 -9.356 1.00 98.06 95 VAL A C 1
ATOM 693 O O . VAL A 1 95 ? 5.790 -2.810 -9.865 1.00 98.06 95 VAL A O 1
ATOM 696 N N . ARG A 1 96 ? 5.280 -4.980 -9.667 1.00 97.94 96 ARG A N 1
ATOM 697 C CA . ARG A 1 96 ? 4.135 -4.867 -10.578 1.00 97.94 96 ARG A CA 1
ATOM 698 C C . ARG A 1 96 ? 3.015 -5.855 -10.315 1.00 97.94 96 ARG A C 1
ATOM 700 O O . ARG A 1 96 ? 3.251 -6.942 -9.806 1.00 97.94 96 ARG A O 1
ATOM 707 N N . ASP A 1 97 ? 1.810 -5.493 -10.738 1.00 98.69 97 ASP A N 1
ATOM 708 C CA . ASP A 1 97 ? 0.642 -6.377 -10.704 1.00 98.69 97 ASP A CA 1
ATOM 709 C C . ASP A 1 97 ? 0.338 -6.831 -9.261 1.00 98.69 97 ASP A C 1
ATOM 711 O O . ASP A 1 97 ? 0.361 -8.019 -8.924 1.00 98.69 97 ASP A O 1
ATOM 715 N N . VAL A 1 98 ? 0.101 -5.844 -8.390 1.00 98.94 98 VAL A N 1
ATOM 716 C CA . VAL A 1 98 ? -0.192 -6.038 -6.963 1.00 98.94 98 VAL A CA 1
ATOM 717 C C . VAL A 1 98 ? -1.646 -5.677 -6.693 1.00 98.94 98 VAL A C 1
ATOM 719 O O . VAL A 1 98 ? -2.094 -4.578 -7.008 1.00 98.94 98 VAL A O 1
ATOM 722 N N . THR A 1 99 ? -2.401 -6.599 -6.102 1.00 98.94 99 THR A N 1
ATOM 723 C CA . THR A 1 99 ? -3.798 -6.374 -5.712 1.00 98.94 99 THR A CA 1
ATOM 724 C C . THR A 1 99 ? -3.969 -6.585 -4.216 1.00 98.94 99 THR A C 1
ATOM 726 O O . THR A 1 99 ? -3.698 -7.663 -3.697 1.00 98.94 99 THR A O 1
ATOM 729 N N . VAL A 1 100 ? -4.470 -5.565 -3.533 1.00 98.94 100 VAL A N 1
ATOM 730 C CA . VAL A 1 100 ? -4.835 -5.571 -2.118 1.00 98.94 100 VAL A CA 1
ATOM 731 C C . VAL A 1 100 ? -6.340 -5.364 -2.050 1.00 98.94 100 VAL A C 1
ATOM 733 O O . VAL A 1 100 ? -6.825 -4.256 -2.289 1.00 98.94 100 VAL A O 1
ATOM 736 N N . ARG A 1 101 ? -7.099 -6.428 -1.785 1.00 98.88 101 ARG A N 1
ATOM 737 C CA . ARG A 1 101 ? -8.560 -6.368 -1.878 1.00 98.88 101 ARG A CA 1
ATOM 738 C C . ARG A 1 101 ? -9.318 -7.004 -0.731 1.00 98.88 101 ARG A C 1
ATOM 740 O O . ARG A 1 101 ? -8.918 -8.044 -0.224 1.00 98.88 101 ARG A O 1
ATOM 747 N N . ASN A 1 102 ? -10.466 -6.433 -0.383 1.00 98.88 102 ASN A N 1
ATOM 748 C CA . ASN A 1 102 ? -11.382 -6.994 0.615 1.00 98.88 102 ASN A CA 1
ATOM 749 C C . ASN A 1 102 ? -10.718 -7.309 1.970 1.00 98.88 102 ASN A C 1
ATOM 751 O O . ASN A 1 102 ? -11.157 -8.215 2.670 1.00 98.88 102 ASN A O 1
ATOM 755 N N . ASN A 1 103 ? -9.639 -6.613 2.339 1.00 98.94 103 ASN A N 1
ATOM 756 C CA . ASN A 1 103 ? -8.998 -6.793 3.641 1.00 98.94 103 ASN A CA 1
ATOM 757 C C . ASN A 1 103 ? -9.680 -5.907 4.692 1.00 98.94 103 ASN A C 1
ATOM 759 O O . ASN A 1 103 ? -10.176 -4.824 4.377 1.00 98.94 103 ASN A O 1
ATOM 763 N N . SER A 1 104 ? -9.653 -6.349 5.948 1.00 98.88 104 SER A N 1
ATOM 764 C CA . SER A 1 104 ? -10.031 -5.545 7.111 1.00 98.88 104 SER A CA 1
ATOM 765 C C . SER A 1 104 ? -8.767 -5.068 7.813 1.00 98.88 104 SER A C 1
ATOM 767 O O . SER A 1 104 ? -8.020 -5.888 8.336 1.00 98.88 104 SER A O 1
ATOM 769 N N . ILE A 1 105 ? -8.524 -3.761 7.837 1.00 98.75 105 ILE A N 1
ATOM 770 C CA . ILE A 1 105 ? -7.306 -3.154 8.378 1.00 98.75 105 ILE A CA 1
ATOM 771 C C . ILE A 1 105 ? -7.684 -2.248 9.547 1.00 98.75 105 ILE A C 1
ATOM 773 O O . ILE A 1 105 ? -8.404 -1.267 9.370 1.00 98.75 105 ILE A O 1
ATOM 777 N N . THR A 1 106 ? -7.165 -2.551 10.730 1.00 98.12 106 THR A N 1
ATOM 778 C CA . THR A 1 106 ? -7.369 -1.754 11.939 1.00 98.12 106 THR A CA 1
ATOM 779 C C . THR A 1 106 ? -6.035 -1.209 12.421 1.00 98.12 106 THR A C 1
ATOM 781 O O . THR A 1 106 ? -5.123 -1.976 12.724 1.00 98.12 106 THR A O 1
ATOM 784 N N . ALA A 1 107 ? -5.926 0.112 12.531 1.00 96.50 107 ALA A N 1
ATOM 785 C CA . ALA A 1 107 ? -4.737 0.774 13.054 1.00 96.50 107 ALA A CA 1
ATOM 786 C C . ALA A 1 107 ? -5.054 1.506 14.362 1.00 96.50 107 ALA A C 1
ATOM 788 O O . ALA A 1 107 ? -6.027 2.259 14.446 1.00 96.50 107 ALA A O 1
ATOM 789 N N . TYR A 1 108 ? -4.222 1.323 15.385 1.00 94.50 108 TYR A N 1
ATOM 790 C CA . TYR A 1 108 ? -4.349 1.999 16.676 1.00 94.50 108 TYR A CA 1
ATOM 791 C C . TYR A 1 108 ? -2.982 2.252 17.328 1.00 94.50 108 TYR A C 1
ATOM 793 O O . TYR A 1 108 ? -1.954 1.771 16.864 1.00 94.50 108 TYR A O 1
ATOM 801 N N . GLY A 1 109 ? -2.968 3.002 18.434 1.00 92.00 109 GLY A N 1
ATOM 802 C CA . GLY A 1 109 ? -1.749 3.245 19.206 1.00 92.00 109 GLY A CA 1
ATOM 803 C C . GLY A 1 109 ? -0.729 4.094 18.445 1.00 92.00 109 GLY A C 1
ATOM 804 O O . GLY A 1 109 ? -1.050 5.193 17.995 1.00 92.00 109 GLY A O 1
ATOM 805 N N . ARG A 1 110 ? 0.515 3.613 18.340 1.00 88.62 110 ARG A N 1
ATOM 806 C CA . ARG A 1 110 ? 1.571 4.279 17.567 1.00 88.62 110 ARG A CA 1
ATOM 807 C C . ARG A 1 110 ? 1.375 3.967 16.088 1.00 88.62 110 ARG A C 1
ATOM 809 O O . ARG A 1 110 ? 1.343 2.802 15.704 1.00 88.62 110 ARG A O 1
ATOM 816 N N . ILE A 1 111 ? 1.281 5.007 15.268 1.00 81.94 111 ILE A N 1
ATOM 817 C CA . ILE A 1 111 ? 1.006 4.904 13.832 1.00 81.94 111 ILE A CA 1
ATOM 818 C C . ILE A 1 111 ? 2.003 5.785 13.069 1.00 81.94 111 ILE A C 1
ATOM 820 O O . ILE A 1 111 ? 2.361 6.844 13.587 1.00 81.94 111 ILE A O 1
ATOM 824 N N . PRO A 1 112 ? 2.473 5.341 11.887 1.00 86.75 112 PRO A N 1
ATOM 825 C CA . PRO A 1 112 ? 3.353 6.117 11.006 1.00 86.75 112 PRO A CA 1
ATOM 826 C C . PRO A 1 112 ? 2.686 7.379 10.445 1.00 86.75 112 PRO A C 1
ATOM 828 O O . PRO A 1 112 ? 1.472 7.556 10.524 1.00 86.75 112 PRO A O 1
ATOM 831 N N . ASP A 1 113 ? 3.470 8.201 9.750 1.00 91.00 113 ASP A N 1
ATOM 832 C CA . ASP A 1 113 ? 2.952 9.322 8.954 1.00 91.00 113 ASP A CA 1
ATOM 833 C C . ASP A 1 113 ? 2.089 8.864 7.761 1.00 91.00 113 ASP A C 1
ATOM 835 O O . ASP A 1 113 ? 1.242 9.625 7.284 1.00 91.00 113 ASP A O 1
ATOM 839 N N . VAL A 1 114 ? 2.278 7.626 7.287 1.00 95.00 114 VAL A N 1
ATOM 840 C CA . VAL A 1 114 ? 1.533 6.998 6.186 1.00 95.00 114 VAL A CA 1
ATOM 841 C C . VAL A 1 114 ? 1.117 5.589 6.598 1.00 95.00 114 VAL A C 1
ATOM 843 O O . VAL A 1 114 ? 1.968 4.806 6.985 1.00 95.00 114 VAL A O 1
ATOM 846 N N . LEU A 1 115 ? -0.173 5.242 6.538 1.00 97.19 115 LEU A N 1
ATOM 847 C CA . LEU A 1 115 ? -0.648 3.910 6.942 1.00 97.19 115 LEU A CA 1
ATOM 848 C C . LEU A 1 115 ? -0.558 2.872 5.815 1.00 97.19 115 LEU A C 1
ATOM 850 O O . LEU A 1 115 ? -0.256 1.711 6.080 1.00 97.19 115 LEU A O 1
ATOM 854 N N . ILE A 1 116 ? -0.883 3.260 4.585 1.00 98.31 116 ILE A N 1
ATOM 855 C CA . ILE A 1 116 ? -0.846 2.411 3.395 1.00 98.31 116 ILE A CA 1
ATOM 856 C C . ILE A 1 116 ? -0.220 3.214 2.261 1.00 98.31 116 ILE A C 1
ATOM 858 O O . ILE A 1 116 ? -0.633 4.352 2.008 1.00 98.31 116 ILE A O 1
ATOM 862 N N . ASP A 1 117 ? 0.728 2.620 1.543 1.00 97.44 117 ASP A N 1
ATOM 863 C CA . ASP A 1 117 ? 1.391 3.296 0.435 1.00 97.44 117 ASP A CA 1
ATOM 864 C C . ASP A 1 117 ? 1.443 2.501 -0.870 1.00 97.44 117 ASP A C 1
ATOM 866 O O . ASP A 1 117 ? 1.425 1.268 -0.907 1.00 97.44 117 ASP A O 1
ATOM 870 N N . ALA A 1 118 ? 1.530 3.269 -1.957 1.00 97.75 118 ALA A N 1
ATOM 871 C CA . ALA A 1 118 ? 2.121 2.824 -3.205 1.00 97.75 118 ALA A CA 1
ATOM 872 C C . ALA A 1 118 ? 3.171 3.839 -3.667 1.00 97.75 118 ALA A C 1
ATOM 874 O O . ALA A 1 118 ? 2.835 4.935 -4.130 1.00 97.75 118 ALA A O 1
ATOM 875 N N . PHE A 1 119 ? 4.445 3.471 -3.578 1.00 95.69 119 PHE A N 1
ATOM 876 C CA . PHE A 1 119 ? 5.578 4.322 -3.947 1.00 95.69 119 PHE A CA 1
ATOM 877 C C . PHE A 1 119 ? 6.360 3.752 -5.129 1.00 95.69 119 PHE A C 1
ATOM 879 O O . PHE A 1 119 ? 6.440 2.540 -5.298 1.00 95.69 119 PHE A O 1
ATOM 886 N N . ALA A 1 120 ? 6.974 4.609 -5.950 1.00 91.62 120 ALA A N 1
ATOM 887 C CA . ALA A 1 120 ? 7.776 4.159 -7.090 1.00 91.62 120 ALA A CA 1
ATOM 888 C C . ALA A 1 120 ? 9.157 3.632 -6.676 1.00 91.62 120 ALA A C 1
ATOM 890 O O . ALA A 1 120 ? 9.438 2.457 -6.885 1.00 91.62 120 ALA A O 1
ATOM 891 N N . GLY A 1 121 ? 10.008 4.468 -6.079 1.00 86.62 121 GLY A N 1
ATOM 892 C CA . GLY A 1 121 ? 11.361 4.090 -5.666 1.00 86.62 121 GLY A CA 1
ATOM 893 C C . GLY A 1 121 ? 11.811 4.759 -4.368 1.00 86.62 121 GLY A C 1
ATOM 894 O O . GLY A 1 121 ? 11.056 5.470 -3.711 1.00 86.62 121 GLY A O 1
ATOM 895 N N . GLU A 1 122 ? 13.036 4.465 -3.944 1.00 84.06 122 GLU A N 1
ATOM 896 C CA . GLU A 1 122 ? 13.666 5.039 -2.750 1.00 84.06 122 GLU A CA 1
ATOM 897 C C . GLU A 1 122 ? 14.308 6.388 -3.082 1.00 84.06 122 GLU A C 1
ATOM 899 O O . GLU A 1 122 ? 15.393 6.424 -3.659 1.00 84.06 122 GLU A O 1
ATOM 904 N N . PHE A 1 123 ? 13.653 7.494 -2.707 1.00 76.38 123 PHE A N 1
ATOM 905 C CA . PHE A 1 123 ? 14.203 8.861 -2.649 1.00 76.38 123 PHE A CA 1
ATOM 906 C C . PHE A 1 123 ? 15.188 9.228 -3.777 1.00 76.38 123 PHE A C 1
ATOM 908 O O . PHE A 1 123 ? 16.334 9.600 -3.515 1.00 76.38 123 PHE A O 1
ATOM 915 N N . ASN A 1 124 ? 14.773 9.107 -5.042 1.00 80.19 124 ASN A N 1
ATOM 916 C CA . ASN A 1 124 ? 15.601 9.410 -6.219 1.00 80.19 124 ASN A CA 1
ATOM 917 C C . ASN A 1 124 ? 16.887 8.575 -6.401 1.00 80.19 124 ASN A C 1
ATOM 919 O O . ASN A 1 124 ? 17.698 8.884 -7.280 1.00 80.19 124 ASN A O 1
ATOM 923 N N . LYS A 1 125 ? 17.099 7.510 -5.623 1.00 75.50 125 LYS A N 1
ATOM 924 C CA . LYS A 1 125 ? 18.342 6.725 -5.663 1.00 75.50 125 LYS A CA 1
ATOM 925 C C . LYS A 1 125 ? 18.459 5.857 -6.921 1.00 75.50 125 LYS A C 1
ATOM 927 O O . LYS A 1 125 ? 19.575 5.603 -7.370 1.00 75.50 125 LYS A O 1
ATOM 932 N N . HIS A 1 126 ? 17.341 5.432 -7.520 1.00 83.75 126 HIS A N 1
ATOM 933 C CA . HIS A 1 126 ? 17.339 4.460 -8.623 1.00 83.75 126 HIS A CA 1
ATOM 934 C C . HIS A 1 126 ? 16.337 4.821 -9.723 1.00 83.75 126 HIS A C 1
ATOM 936 O O . HIS A 1 126 ? 15.165 4.485 -9.647 1.00 83.75 126 HIS A O 1
ATOM 942 N N . ARG A 1 127 ? 16.818 5.437 -10.812 1.00 85.88 127 ARG A N 1
ATOM 943 C CA . ARG A 1 127 ? 15.974 5.840 -11.961 1.00 85.88 127 ARG A CA 1
ATOM 944 C C . ARG A 1 127 ? 15.259 4.684 -12.663 1.00 85.88 127 ARG A C 1
ATOM 946 O O . ARG A 1 127 ? 14.294 4.905 -13.383 1.00 85.88 127 ARG A O 1
ATOM 953 N N . THR A 1 128 ? 15.782 3.472 -12.518 1.00 86.69 128 THR A N 1
ATOM 954 C CA . THR A 1 128 ? 15.202 2.254 -13.087 1.00 86.69 128 THR A CA 1
ATOM 955 C C . THR A 1 128 ? 14.168 1.615 -12.169 1.00 86.69 128 THR A C 1
ATOM 957 O O . THR A 1 128 ? 13.482 0.700 -12.613 1.00 86.69 128 THR A O 1
ATOM 960 N N . ALA A 1 129 ? 14.038 2.066 -10.916 1.00 92.44 129 ALA A N 1
ATOM 961 C CA . ALA A 1 129 ? 13.009 1.560 -10.025 1.00 92.44 129 ALA A CA 1
ATOM 962 C C . ALA A 1 129 ? 11.621 1.961 -10.535 1.00 92.44 129 ALA A C 1
ATOM 964 O O . ALA A 1 129 ? 11.422 3.059 -11.075 1.00 92.44 129 ALA A O 1
ATOM 965 N N . SER A 1 130 ? 10.653 1.060 -10.388 1.00 94.81 130 SER A N 1
ATOM 966 C CA . SER A 1 130 ? 9.272 1.381 -10.724 1.00 94.81 130 SER A CA 1
ATOM 967 C C . SER A 1 130 ? 8.253 0.501 -10.018 1.00 94.81 130 SER A C 1
ATOM 969 O O . SER A 1 130 ? 8.522 -0.655 -9.684 1.00 94.81 130 SER A O 1
ATOM 971 N N . THR A 1 131 ? 7.058 1.065 -9.860 1.00 96.88 131 THR A N 1
ATOM 972 C CA . THR A 1 131 ? 5.877 0.389 -9.326 1.00 96.88 131 THR A CA 1
ATOM 973 C C . THR A 1 131 ? 4.725 0.560 -10.302 1.00 96.88 131 THR A C 1
ATOM 975 O O . THR A 1 131 ? 4.403 1.688 -10.683 1.00 96.88 131 THR A O 1
ATOM 978 N N . LYS A 1 132 ? 4.122 -0.545 -10.749 1.00 97.56 132 LYS A N 1
ATOM 979 C CA . LYS A 1 132 ? 3.087 -0.518 -11.797 1.00 97.56 132 LYS A CA 1
ATOM 980 C C . LYS A 1 132 ? 1.895 -1.407 -11.469 1.00 97.56 132 LYS A C 1
ATOM 982 O O . LYS A 1 132 ? 2.072 -2.487 -10.919 1.00 97.56 132 LYS A O 1
ATOM 987 N N . ASN A 1 133 ? 0.694 -1.006 -11.879 1.00 98.62 133 ASN A N 1
ATOM 988 C CA . ASN A 1 133 ? -0.527 -1.811 -11.738 1.00 98.62 133 ASN A CA 1
ATOM 989 C C . ASN A 1 133 ? -0.783 -2.223 -10.277 1.00 98.62 133 ASN A C 1
ATOM 991 O O . ASN A 1 133 ? -0.772 -3.410 -9.940 1.00 98.62 133 ASN A O 1
ATOM 995 N N . VAL A 1 134 ? -0.986 -1.233 -9.408 1.00 98.88 134 VAL A N 1
ATOM 996 C CA . VAL A 1 134 ? -1.313 -1.456 -7.992 1.00 98.88 134 VAL A CA 1
ATOM 997 C C . VAL A 1 134 ? -2.780 -1.133 -7.758 1.00 98.88 134 VAL A C 1
ATOM 999 O O . VAL A 1 134 ? -3.243 -0.048 -8.105 1.00 98.88 134 VAL A O 1
ATOM 1002 N N . ILE A 1 135 ? -3.518 -2.071 -7.173 1.00 98.88 135 ILE A N 1
ATOM 1003 C CA . ILE A 1 135 ? -4.956 -1.941 -6.937 1.00 98.88 135 ILE A CA 1
ATOM 1004 C C . ILE A 1 135 ? -5.245 -2.139 -5.452 1.00 98.88 135 ILE A C 1
ATOM 1006 O O . ILE A 1 135 ? -4.984 -3.213 -4.915 1.00 98.88 135 ILE A O 1
ATOM 1010 N N . PHE A 1 136 ? -5.839 -1.132 -4.818 1.00 98.88 136 PHE A N 1
ATOM 1011 C CA . PHE A 1 136 ? -6.444 -1.209 -3.491 1.00 98.88 136 PHE A CA 1
ATOM 1012 C C . PHE A 1 136 ? -7.964 -1.153 -3.646 1.00 98.88 136 PHE A C 1
ATOM 1014 O O . PHE A 1 136 ? -8.505 -0.073 -3.888 1.00 98.88 136 PHE A O 1
ATOM 1021 N N . ASP A 1 137 ? -8.645 -2.295 -3.542 1.00 98.88 137 ASP A N 1
ATOM 1022 C CA . ASP A 1 137 ? -10.074 -2.400 -3.866 1.00 98.88 137 ASP A CA 1
ATOM 1023 C C . ASP A 1 137 ? -10.919 -3.036 -2.757 1.00 98.88 137 ASP A C 1
ATOM 1025 O O . ASP A 1 137 ? -10.597 -4.112 -2.259 1.00 98.88 137 ASP A O 1
ATOM 1029 N N . GLY A 1 138 ? -12.024 -2.401 -2.369 1.00 98.81 138 GLY A N 1
ATOM 1030 C CA . GLY A 1 138 ? -12.986 -3.022 -1.448 1.00 98.81 138 GLY A CA 1
ATOM 1031 C C . GLY A 1 138 ? -12.468 -3.245 -0.021 1.00 98.81 138 GLY A C 1
ATOM 1032 O O . GLY A 1 138 ? -13.045 -4.036 0.722 1.00 98.81 138 GLY A O 1
ATOM 1033 N N . ASN A 1 139 ? -11.366 -2.606 0.387 1.00 98.94 139 ASN A N 1
ATOM 1034 C CA . ASN A 1 139 ? -10.833 -2.770 1.740 1.00 98.94 139 ASN A CA 1
ATOM 1035 C C . ASN A 1 139 ? -11.657 -1.960 2.749 1.00 98.94 139 ASN A C 1
ATOM 1037 O O . ASN A 1 139 ? -12.148 -0.870 2.449 1.00 98.94 139 ASN A O 1
ATOM 1041 N N . THR A 1 140 ? -11.764 -2.482 3.969 1.00 98.88 140 THR A N 1
ATOM 1042 C CA . THR A 1 140 ? -12.326 -1.766 5.118 1.00 98.88 140 THR A CA 1
ATOM 1043 C C . THR A 1 140 ? -11.192 -1.334 6.030 1.00 98.88 140 THR A C 1
ATOM 1045 O O . THR A 1 140 ? -10.444 -2.173 6.526 1.00 98.88 140 THR A O 1
ATOM 1048 N N . ILE A 1 141 ? -11.057 -0.032 6.259 1.00 98.69 141 ILE A N 1
ATOM 1049 C CA . ILE A 1 141 ? -9.985 0.552 7.066 1.00 98.69 141 ILE A CA 1
ATOM 1050 C C . ILE A 1 141 ? -10.605 1.292 8.242 1.00 98.69 141 ILE A C 1
ATOM 1052 O O . ILE A 1 141 ? -11.465 2.150 8.052 1.00 98.69 141 ILE A O 1
ATOM 1056 N N . THR A 1 142 ? -10.163 0.965 9.452 1.00 97.56 142 THR A N 1
ATOM 1057 C CA . THR A 1 142 ? -10.593 1.621 10.689 1.00 97.56 142 THR A CA 1
ATOM 1058 C C . THR A 1 142 ? -9.383 2.123 11.458 1.00 97.56 142 THR A C 1
ATOM 1060 O O . THR A 1 142 ? -8.431 1.374 11.679 1.00 97.56 142 THR A O 1
ATOM 1063 N N . THR A 1 143 ? -9.409 3.379 11.893 1.00 95.62 143 THR A N 1
ATOM 1064 C CA . THR A 1 143 ? -8.315 3.963 12.676 1.00 95.62 143 THR A CA 1
ATOM 1065 C C . THR A 1 143 ? -8.790 4.470 14.037 1.00 95.62 143 THR A C 1
ATOM 1067 O O . THR A 1 143 ? -9.909 4.967 14.184 1.00 95.62 143 THR A O 1
ATOM 1070 N N . GLY A 1 144 ? -7.935 4.321 15.055 1.00 91.31 144 GLY A N 1
ATOM 1071 C CA . GLY A 1 144 ? -8.066 5.015 16.340 1.00 91.31 144 GLY A CA 1
ATOM 1072 C C . GLY A 1 144 ? -7.784 6.519 16.213 1.00 91.31 144 GLY A C 1
ATOM 1073 O O . GLY A 1 144 ? -7.770 7.051 15.111 1.00 91.31 144 GLY A O 1
ATOM 1074 N N . ASP A 1 145 ? -7.539 7.213 17.329 1.00 90.31 145 ASP A N 1
ATOM 1075 C CA . ASP A 1 145 ? -7.180 8.643 17.322 1.00 90.31 145 ASP A CA 1
ATOM 1076 C C . ASP A 1 145 ? -5.828 8.884 16.616 1.00 90.31 145 ASP A C 1
ATOM 1078 O O . ASP A 1 145 ? -4.770 8.694 17.217 1.00 90.31 145 ASP A O 1
ATOM 1082 N N . ILE A 1 146 ? -5.850 9.316 15.348 1.00 84.62 146 ILE A N 1
ATOM 1083 C CA . ILE A 1 146 ? -4.653 9.390 14.489 1.00 84.62 146 ILE A CA 1
ATOM 1084 C C . ILE A 1 146 ? -4.431 10.734 13.805 1.00 84.62 146 ILE A C 1
ATOM 1086 O O . ILE A 1 146 ? -5.367 11.457 13.467 1.00 84.62 146 ILE A O 1
ATOM 1090 N N . ALA A 1 147 ? -3.158 11.026 13.553 1.00 90.88 147 ALA A N 1
ATOM 1091 C CA . ALA A 1 147 ? -2.670 12.197 12.838 1.00 90.88 147 ALA A CA 1
ATOM 1092 C C . ALA A 1 147 ? -1.734 11.744 11.705 1.00 90.88 147 ALA A C 1
ATOM 1094 O O . ALA A 1 147 ? -0.528 11.953 11.784 1.00 90.88 147 ALA A O 1
ATOM 1095 N N . CYS A 1 148 ? -2.279 11.067 10.691 1.00 92.12 148 CYS A N 1
ATOM 1096 C CA . CYS A 1 148 ? -1.492 10.536 9.577 1.00 92.12 148 CYS A CA 1
ATOM 1097 C C . CYS A 1 148 ? -2.216 10.622 8.228 1.00 92.12 148 CYS A C 1
ATOM 1099 O O . CYS A 1 148 ? -3.390 11.001 8.130 1.00 92.12 148 CYS A O 1
ATOM 1101 N N . THR A 1 149 ? -1.493 10.244 7.176 1.00 96.25 149 THR A N 1
ATOM 1102 C CA . THR A 1 149 ? -2.061 9.959 5.863 1.00 96.25 149 THR A CA 1
ATOM 1103 C C . THR A 1 149 ? -2.505 8.495 5.793 1.00 96.25 149 THR A C 1
ATOM 1105 O O . THR A 1 149 ? -1.689 7.612 6.036 1.00 96.25 149 THR A O 1
ATOM 1108 N N . ILE A 1 150 ? -3.764 8.194 5.448 1.00 97.38 150 ILE A N 1
ATOM 1109 C CA . ILE A 1 150 ? -4.209 6.785 5.370 1.00 97.38 150 ILE A CA 1
ATOM 1110 C C . ILE A 1 150 ? -3.668 6.112 4.108 1.00 97.38 150 ILE A C 1
ATOM 1112 O O . ILE A 1 150 ? -2.986 5.102 4.213 1.00 97.38 150 ILE A O 1
ATOM 1116 N N . PHE A 1 151 ? -3.927 6.684 2.934 1.00 98.06 151 PHE A N 1
ATOM 1117 C CA . PHE A 1 151 ? -3.337 6.246 1.671 1.00 98.06 151 PHE A CA 1
ATOM 1118 C C . PHE A 1 151 ? -2.410 7.315 1.112 1.00 98.06 151 PHE A C 1
ATOM 1120 O O . PHE A 1 151 ? -2.846 8.452 0.910 1.00 98.06 151 PHE A O 1
ATOM 1127 N N . GLN A 1 152 ? -1.176 6.943 0.773 1.00 97.81 152 GLN A N 1
ATOM 1128 C CA . GLN A 1 152 ? -0.271 7.803 0.016 1.00 97.81 152 GLN A CA 1
ATOM 1129 C C . GLN A 1 152 ? 0.173 7.154 -1.298 1.00 97.81 152 GLN A C 1
ATOM 1131 O O . GLN A 1 152 ? 0.727 6.060 -1.319 1.00 97.81 152 GLN A O 1
ATOM 1136 N N . VAL A 1 153 ? -0.032 7.867 -2.405 1.00 97.75 153 VAL A N 1
ATOM 1137 C CA . VAL A 1 153 ? 0.418 7.468 -3.742 1.00 97.75 153 VAL A CA 1
ATOM 1138 C C . VAL A 1 153 ? 1.551 8.384 -4.193 1.00 97.75 153 VAL A C 1
ATOM 1140 O O . VAL A 1 153 ? 1.357 9.586 -4.399 1.00 97.75 153 VAL A O 1
ATOM 1143 N N . GLY A 1 154 ? 2.733 7.800 -4.362 1.00 95.12 154 GLY A N 1
ATOM 1144 C CA . GLY A 1 154 ? 3.953 8.516 -4.719 1.00 95.12 154 GLY A CA 1
ATOM 1145 C C . GLY A 1 154 ? 4.529 9.370 -3.586 1.00 95.12 154 GLY A C 1
ATOM 1146 O O . GLY A 1 154 ? 4.023 9.392 -2.463 1.00 95.12 154 GLY A O 1
ATOM 1147 N N . GLN A 1 155 ? 5.622 10.073 -3.891 1.00 92.31 155 GLN A N 1
ATOM 1148 C CA . GLN A 1 155 ? 6.354 10.918 -2.946 1.00 92.31 155 GLN A CA 1
ATOM 1149 C C . GLN A 1 155 ? 6.813 12.220 -3.626 1.00 92.31 155 GLN A C 1
ATOM 1151 O O . GLN A 1 155 ? 7.104 12.246 -4.821 1.00 92.31 155 GLN A O 1
ATOM 1156 N N . ASN A 1 156 ? 6.952 13.318 -2.878 1.00 88.81 156 ASN A N 1
ATOM 1157 C CA . ASN A 1 156 ? 7.502 14.566 -3.436 1.00 88.81 156 ASN A CA 1
ATOM 1158 C C . ASN A 1 156 ? 8.999 14.480 -3.769 1.00 88.81 156 ASN A C 1
ATOM 1160 O O . ASN A 1 156 ? 9.476 15.231 -4.615 1.00 88.81 156 ASN A O 1
ATOM 1164 N N . MET A 1 157 ? 9.741 13.607 -3.088 1.00 87.81 157 MET A N 1
ATOM 1165 C CA . MET A 1 157 ? 11.189 13.481 -3.259 1.00 87.81 157 MET A CA 1
ATOM 1166 C C . MET A 1 157 ? 11.599 12.503 -4.364 1.00 87.81 157 MET A C 1
ATOM 1168 O O . MET A 1 157 ? 12.788 12.411 -4.645 1.00 87.81 157 MET A O 1
ATOM 1172 N N . ASP A 1 158 ? 10.662 11.776 -4.976 1.00 88.19 158 ASP A N 1
ATOM 1173 C CA . ASP A 1 158 ? 10.957 10.790 -6.018 1.00 88.19 158 ASP A CA 1
ATOM 1174 C C . ASP A 1 158 ? 10.464 11.267 -7.393 1.00 88.19 158 ASP A C 1
ATOM 1176 O O . ASP A 1 158 ? 9.359 10.984 -7.851 1.00 88.19 158 ASP A O 1
ATOM 1180 N N . THR A 1 159 ? 11.326 12.037 -8.045 1.00 89.69 159 THR A N 1
ATOM 1181 C CA . THR A 1 159 ? 11.121 12.682 -9.344 1.00 89.69 159 THR A CA 1
ATOM 1182 C C . THR A 1 159 ? 11.722 11.891 -10.509 1.00 89.69 159 THR A C 1
ATOM 1184 O O . THR A 1 159 ? 11.710 12.367 -11.645 1.00 89.69 159 THR A O 1
ATOM 1187 N N . VAL A 1 160 ? 12.294 10.706 -10.255 1.00 90.62 160 VAL A N 1
ATOM 1188 C CA . VAL A 1 160 ? 12.974 9.906 -11.289 1.00 90.62 160 VAL A CA 1
ATOM 1189 C C . VAL A 1 160 ? 12.412 8.500 -11.476 1.00 90.62 160 VAL A C 1
ATOM 1191 O O . VAL A 1 160 ? 12.499 7.985 -12.590 1.00 90.62 160 VAL A O 1
ATOM 1194 N N . SER A 1 161 ? 11.862 7.872 -10.433 1.00 93.38 161 SER A N 1
ATOM 1195 C CA . SER A 1 161 ? 11.354 6.492 -10.500 1.00 93.38 161 SER A CA 1
ATOM 1196 C C . SER A 1 161 ? 9.914 6.476 -11.013 1.00 93.38 161 SER A C 1
ATOM 1198 O O . SER A 1 161 ? 9.149 7.396 -10.744 1.00 93.38 161 SER A O 1
ATOM 1200 N N . GLN A 1 162 ? 9.492 5.454 -11.753 1.00 93.75 162 GLN A N 1
ATOM 1201 C CA . GLN A 1 162 ? 8.158 5.478 -12.378 1.00 93.75 162 GLN A CA 1
ATOM 1202 C C . GLN A 1 162 ? 7.068 4.910 -11.464 1.00 93.75 162 GLN A C 1
ATOM 1204 O O . GLN A 1 162 ? 7.219 3.806 -10.939 1.00 93.75 162 GLN A O 1
ATOM 1209 N N . LEU A 1 163 ? 5.941 5.620 -11.354 1.00 95.94 163 LEU A N 1
ATOM 1210 C CA . LEU A 1 163 ? 4.702 5.113 -10.757 1.00 95.94 163 LEU A CA 1
ATOM 1211 C C . LEU A 1 163 ? 3.612 5.127 -11.821 1.00 95.94 163 LEU A C 1
ATOM 1213 O O . LEU A 1 163 ? 3.322 6.185 -12.378 1.00 95.94 163 LEU A O 1
ATOM 1217 N N . ASP A 1 164 ? 3.002 3.985 -12.108 1.00 97.38 164 ASP A N 1
ATOM 1218 C CA . ASP A 1 164 ? 1.961 3.926 -13.133 1.00 97.38 164 ASP A CA 1
ATOM 1219 C C . ASP A 1 164 ? 0.794 3.027 -12.738 1.00 97.38 164 ASP A C 1
ATOM 1221 O O . ASP A 1 164 ? 0.978 1.947 -12.178 1.00 97.38 164 ASP A O 1
ATOM 1225 N N . ASN A 1 165 ? -0.414 3.468 -13.086 1.00 98.25 165 ASN A N 1
ATOM 1226 C CA . ASN A 1 165 ? -1.652 2.717 -12.911 1.00 98.25 165 ASN A CA 1
ATOM 1227 C C . ASN A 1 165 ? -1.868 2.266 -11.455 1.00 98.25 165 ASN A C 1
ATOM 1229 O O . ASN A 1 165 ? -1.866 1.074 -11.138 1.00 98.25 165 ASN A O 1
ATOM 1233 N N . VAL A 1 166 ? -2.046 3.247 -10.568 1.00 98.69 166 VAL A N 1
ATOM 1234 C CA . VAL A 1 166 ? -2.428 3.019 -9.169 1.00 98.69 166 VAL A CA 1
ATOM 1235 C C . VAL A 1 166 ? -3.908 3.327 -9.004 1.00 98.69 166 VAL A C 1
ATOM 1237 O O . VAL A 1 166 ? -4.363 4.419 -9.349 1.00 98.69 166 VAL A O 1
ATOM 1240 N N . ARG A 1 167 ? -4.667 2.374 -8.468 1.00 98.75 167 ARG A N 1
ATOM 1241 C CA . ARG A 1 167 ? -6.111 2.494 -8.264 1.00 98.75 167 ARG A CA 1
ATOM 1242 C C . ARG A 1 167 ? -6.446 2.322 -6.790 1.00 98.75 167 ARG A C 1
ATOM 1244 O O . ARG A 1 167 ? -6.089 1.308 -6.200 1.00 98.75 167 ARG A O 1
ATOM 1251 N N . ILE A 1 168 ? -7.154 3.288 -6.218 1.00 98.75 168 ILE A N 1
ATOM 1252 C CA . ILE A 1 168 ? -7.744 3.204 -4.878 1.00 98.75 168 ILE A CA 1
ATOM 1253 C C . ILE A 1 168 ? -9.253 3.264 -5.070 1.00 98.75 168 ILE A C 1
ATOM 1255 O O . ILE A 1 168 ? -9.805 4.339 -5.324 1.00 98.75 168 ILE A O 1
ATOM 1259 N N . THR A 1 169 ? -9.907 2.105 -5.034 1.00 98.75 169 THR A N 1
ATOM 1260 C CA . THR A 1 169 ? -11.308 1.970 -5.430 1.00 98.75 169 THR A CA 1
ATOM 1261 C C . THR A 1 169 ? -12.183 1.305 -4.384 1.00 98.75 169 THR A C 1
ATOM 1263 O O . THR A 1 169 ? -11.773 0.355 -3.730 1.00 98.75 169 THR A O 1
ATOM 1266 N N . ASN A 1 170 ? -13.418 1.784 -4.237 1.00 98.69 170 ASN A N 1
ATOM 1267 C CA . ASN A 1 170 ? -14.459 1.110 -3.452 1.00 98.69 170 ASN A CA 1
ATOM 1268 C C . ASN A 1 170 ? -14.070 0.789 -1.994 1.00 98.69 170 ASN A C 1
ATOM 1270 O O . ASN A 1 170 ? -14.600 -0.153 -1.409 1.00 98.69 170 ASN A O 1
ATOM 1274 N N . ASN A 1 171 ? -13.125 1.523 -1.398 1.00 98.88 171 ASN A N 1
ATOM 1275 C CA . ASN A 1 171 ? -12.712 1.284 -0.017 1.00 98.88 171 ASN A CA 1
ATOM 1276 C C . ASN A 1 171 ? -13.659 2.006 0.947 1.00 98.88 171 ASN A C 1
ATOM 1278 O O . ASN A 1 171 ? -14.098 3.124 0.676 1.00 98.88 171 ASN A O 1
ATOM 1282 N N . THR A 1 172 ? -13.922 1.386 2.095 1.00 98.62 172 THR A N 1
ATOM 1283 C CA . THR A 1 172 ? -14.615 2.021 3.223 1.00 98.62 172 THR A CA 1
ATOM 1284 C C . THR A 1 172 ? -13.582 2.430 4.261 1.00 98.62 172 THR A C 1
ATOM 1286 O O . THR A 1 172 ? -12.867 1.581 4.793 1.00 98.62 172 THR A O 1
ATOM 1289 N N . ILE A 1 173 ? -13.483 3.724 4.554 1.00 98.25 173 ILE A N 1
ATOM 1290 C CA . ILE A 1 173 ? -12.449 4.289 5.418 1.00 98.25 173 ILE A CA 1
ATOM 1291 C C . ILE A 1 173 ? -13.107 5.042 6.572 1.00 98.25 173 ILE A C 1
ATOM 1293 O O . ILE A 1 173 ? -13.605 6.155 6.411 1.00 98.25 173 ILE A O 1
ATOM 1297 N N . ASN A 1 174 ? -13.067 4.436 7.754 1.00 96.62 174 ASN A N 1
ATOM 1298 C CA . ASN A 1 174 ? -13.544 5.011 9.004 1.00 96.62 174 ASN A CA 1
ATOM 1299 C C . ASN A 1 174 ? -12.348 5.537 9.792 1.00 96.62 174 ASN A C 1
ATOM 1301 O O . ASN A 1 174 ? -11.612 4.771 10.415 1.00 96.62 174 ASN A O 1
ATOM 1305 N N . THR A 1 175 ? -12.137 6.848 9.746 1.00 93.62 175 THR A N 1
ATOM 1306 C CA . THR A 1 175 ? -10.993 7.482 10.396 1.00 93.62 175 THR A CA 1
ATOM 1307 C C . THR A 1 175 ? -11.399 8.269 11.623 1.00 93.62 175 THR A C 1
ATOM 1309 O O . THR A 1 175 ? -12.387 8.996 11.589 1.00 93.62 175 THR A O 1
ATOM 1312 N N . ARG A 1 176 ? -10.601 8.224 12.689 1.00 93.88 176 ARG A N 1
ATOM 1313 C CA . ARG A 1 176 ? -10.791 9.091 13.855 1.00 93.88 176 ARG A CA 1
ATOM 1314 C C . ARG A 1 176 ? -9.636 10.089 13.944 1.00 93.88 176 ARG A C 1
ATOM 1316 O O . ARG A 1 176 ? -8.592 9.811 14.519 1.00 93.88 176 ARG A O 1
ATOM 1323 N N . ALA A 1 177 ? -9.797 11.257 13.321 1.00 91.06 177 ALA A N 1
ATOM 1324 C CA . ALA A 1 177 ? -8.734 12.263 13.310 1.00 91.06 177 ALA A CA 1
ATOM 1325 C C . ALA A 1 177 ? -8.440 12.788 14.728 1.00 91.06 177 ALA A C 1
ATOM 1327 O O . ALA A 1 177 ? -9.368 13.089 15.482 1.00 91.06 177 ALA A O 1
ATOM 1328 N N . SER A 1 178 ? -7.159 12.952 15.062 1.00 91.25 178 SER A N 1
ATOM 1329 C CA . SER A 1 178 ? -6.693 13.578 16.309 1.00 91.25 178 SER A CA 1
ATOM 1330 C C . SER A 1 178 ? -6.057 14.953 16.087 1.00 91.25 178 SER A C 1
ATOM 1332 O O . SER A 1 178 ? -5.996 15.761 17.013 1.00 91.25 178 SER A O 1
ATOM 1334 N N . ALA A 1 179 ? -5.647 15.267 14.852 1.00 88.12 179 ALA A N 1
ATOM 1335 C CA . ALA A 1 179 ? -5.142 16.585 14.479 1.00 88.12 179 ALA A CA 1
ATOM 1336 C C . ALA A 1 179 ? -5.453 16.931 13.014 1.00 88.12 179 ALA A C 1
ATOM 1338 O O . ALA A 1 179 ? -4.980 16.268 12.088 1.00 88.12 179 ALA A O 1
ATOM 1339 N N . THR A 1 180 ? -6.201 18.019 12.793 1.00 83.88 180 THR A N 1
ATOM 1340 C CA . THR A 1 180 ? -6.663 18.435 11.456 1.00 83.88 180 THR A CA 1
ATOM 1341 C C . THR A 1 180 ? -5.518 18.663 10.476 1.00 83.88 180 THR A C 1
ATOM 1343 O O . THR A 1 180 ? -5.560 18.140 9.369 1.00 83.88 180 THR A O 1
ATOM 1346 N N . ALA A 1 181 ? -4.467 19.384 10.880 1.00 85.00 181 ALA A N 1
ATOM 1347 C CA . ALA A 1 181 ? -3.350 19.729 9.993 1.00 85.00 181 ALA A CA 1
ATOM 1348 C C . ALA A 1 181 ? -2.557 18.512 9.479 1.00 85.00 181 ALA A C 1
ATOM 1350 O O . ALA A 1 181 ? -1.867 18.619 8.469 1.00 85.00 181 ALA A O 1
ATOM 1351 N N . TYR A 1 182 ? -2.662 17.370 10.162 1.00 82.19 182 TYR A N 1
ATOM 1352 C CA . TYR A 1 182 ? -1.859 16.178 9.893 1.00 82.19 182 TYR A CA 1
ATOM 1353 C C . TYR A 1 182 ? -2.677 15.002 9.351 1.00 82.19 182 TYR A C 1
ATOM 1355 O O . TYR A 1 182 ? -2.099 13.997 8.954 1.00 82.19 182 TYR A O 1
ATOM 1363 N N . THR A 1 183 ? -4.010 15.115 9.302 1.00 90.75 183 THR A N 1
ATOM 1364 C CA . THR A 1 183 ? -4.870 14.006 8.871 1.00 90.75 183 THR A CA 1
ATOM 1365 C C . THR A 1 183 ? -5.337 14.202 7.435 1.00 90.75 183 THR A C 1
ATOM 1367 O O . THR A 1 183 ? -6.154 15.083 7.153 1.00 90.75 183 THR A O 1
ATOM 1370 N N . THR A 1 184 ? -4.839 13.359 6.531 1.00 95.12 184 THR A N 1
ATOM 1371 C CA . THR A 1 184 ? -5.288 13.279 5.133 1.00 95.12 184 THR A CA 1
ATOM 1372 C C . THR A 1 184 ? -5.721 11.853 4.830 1.00 95.12 184 THR A C 1
ATOM 1374 O O . THR A 1 184 ? -4.966 10.923 5.072 1.00 95.12 184 THR A O 1
ATOM 1377 N N . VAL A 1 185 ? -6.920 11.630 4.298 1.00 96.81 185 VAL A N 1
ATOM 1378 C CA . VAL A 1 185 ? -7.367 10.243 4.083 1.00 96.81 185 VAL A CA 1
ATOM 1379 C C . VAL A 1 185 ? -6.715 9.642 2.839 1.00 96.81 185 VAL A C 1
ATOM 1381 O O . VAL A 1 185 ? -6.038 8.626 2.942 1.00 96.81 185 VAL A O 1
ATOM 1384 N N . ILE A 1 186 ? -6.821 10.290 1.680 1.00 97.56 186 ILE A N 1
ATOM 1385 C CA . ILE A 1 186 ? -6.126 9.856 0.462 1.00 97.56 186 ILE A CA 1
ATOM 1386 C C . ILE A 1 186 ? -5.292 11.007 -0.085 1.00 97.56 186 ILE A C 1
ATOM 1388 O O . ILE A 1 186 ? -5.806 12.085 -0.390 1.00 97.56 186 ILE A O 1
ATOM 1392 N N . LYS A 1 187 ? -3.994 10.765 -0.240 1.00 96.88 187 LYS A N 1
ATOM 1393 C CA . LYS A 1 187 ? -3.032 11.711 -0.789 1.00 96.88 187 LYS A CA 1
ATOM 1394 C C . LYS A 1 187 ? -2.344 11.107 -1.998 1.00 96.88 187 LYS A C 1
ATOM 1396 O O . LYS A 1 187 ? -1.857 9.984 -1.954 1.00 96.88 187 LYS A O 1
ATOM 1401 N N . SER A 1 188 ? -2.234 11.886 -3.058 1.00 97.00 188 SER A N 1
ATOM 1402 C CA . SER A 1 188 ? -1.392 11.568 -4.210 1.00 97.00 188 SER A CA 1
ATOM 1403 C C . SER A 1 188 ? -0.447 12.730 -4.491 1.00 97.00 188 SER A C 1
ATOM 1405 O O . SER A 1 188 ? -0.774 13.888 -4.231 1.00 97.00 188 SER A O 1
ATOM 1407 N N . TYR A 1 189 ? 0.748 12.439 -4.992 1.00 95.12 189 TYR A N 1
ATOM 1408 C CA . TYR A 1 189 ? 1.699 13.476 -5.384 1.00 95.12 189 TYR A CA 1
ATOM 1409 C C . TYR A 1 189 ? 1.614 13.779 -6.876 1.00 95.12 189 TYR A C 1
ATOM 1411 O O . TYR A 1 189 ? 1.444 12.881 -7.700 1.00 95.12 189 TYR A O 1
ATOM 1419 N N . ASP A 1 190 ? 1.753 15.060 -7.214 1.00 90.25 190 ASP A N 1
ATOM 1420 C CA . ASP A 1 190 ? 1.842 15.502 -8.599 1.00 90.25 190 ASP A CA 1
ATOM 1421 C C . ASP A 1 190 ? 3.300 15.501 -9.054 1.00 90.25 190 ASP A C 1
ATOM 1423 O O . ASP A 1 190 ? 4.083 1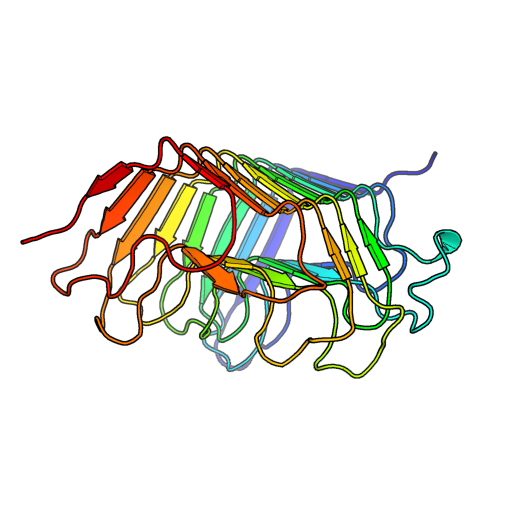6.363 -8.660 1.00 90.25 190 ASP A O 1
ATOM 1427 N N . GLN A 1 191 ? 3.657 14.494 -9.844 1.00 91.12 191 GLN A N 1
ATOM 1428 C CA . GLN A 1 191 ? 4.939 14.403 -10.530 1.00 91.12 191 GLN A CA 1
ATOM 1429 C C . GLN A 1 191 ? 4.708 13.963 -11.978 1.00 91.12 191 GLN A C 1
ATOM 1431 O O . GLN A 1 191 ? 3.725 13.276 -12.282 1.00 91.12 191 GLN A O 1
ATOM 1436 N N . ASP A 1 192 ? 5.617 14.326 -12.879 1.00 91.31 192 ASP A N 1
ATOM 1437 C CA . ASP A 1 192 ? 5.524 13.962 -14.301 1.00 91.31 192 ASP A CA 1
ATOM 1438 C C . ASP A 1 192 ? 5.715 12.457 -14.536 1.00 91.31 192 ASP A C 1
ATOM 1440 O O . ASP A 1 192 ? 5.108 11.871 -15.429 1.00 91.31 192 ASP A O 1
ATOM 1444 N N . ASN A 1 193 ? 6.529 11.815 -13.699 1.00 92.38 193 ASN A N 1
ATOM 1445 C CA . ASN A 1 193 ? 6.812 10.379 -13.700 1.00 92.38 193 ASN A CA 1
ATOM 1446 C C . ASN A 1 193 ? 5.710 9.532 -13.036 1.00 92.38 193 ASN A C 1
ATOM 1448 O O . ASN A 1 193 ? 5.868 8.310 -12.959 1.00 92.38 193 ASN A O 1
ATOM 1452 N N . TYR A 1 194 ? 4.622 10.157 -12.565 1.00 94.94 194 TYR A N 1
ATOM 1453 C CA . TYR A 1 194 ? 3.472 9.492 -11.948 1.00 94.94 194 TYR A CA 1
ATOM 1454 C C . TYR A 1 194 ? 2.229 9.607 -12.837 1.00 94.94 194 TYR A C 1
ATOM 1456 O O . TYR A 1 194 ? 1.676 10.694 -13.036 1.00 94.94 194 TYR A O 1
ATOM 1464 N N . THR A 1 195 ? 1.773 8.474 -13.370 1.00 96.50 195 THR A N 1
ATOM 1465 C CA . THR A 1 195 ? 0.704 8.412 -14.373 1.00 96.50 195 THR A CA 1
ATOM 1466 C C . THR A 1 195 ? -0.433 7.479 -13.965 1.00 96.50 195 THR A C 1
ATOM 1468 O O . THR A 1 195 ? -0.268 6.557 -13.169 1.00 96.50 195 THR A O 1
ATOM 1471 N N . ASN A 1 196 ? -1.623 7.732 -14.520 1.00 96.94 196 ASN A N 1
ATOM 1472 C CA . ASN A 1 196 ? -2.801 6.865 -14.392 1.00 96.94 196 ASN A CA 1
ATOM 1473 C C . ASN A 1 196 ? -3.219 6.552 -12.940 1.00 96.94 196 ASN A C 1
ATOM 1475 O O . ASN A 1 196 ? -3.617 5.432 -12.628 1.00 96.94 196 ASN A O 1
ATOM 1479 N N . ILE A 1 197 ? -3.151 7.547 -12.053 1.00 98.19 197 ILE A N 1
ATOM 1480 C CA . ILE A 1 197 ? -3.685 7.438 -10.690 1.00 98.19 197 ILE A CA 1
ATOM 1481 C C . ILE A 1 197 ? -5.206 7.620 -10.735 1.00 98.19 197 ILE A C 1
ATOM 1483 O O . ILE A 1 197 ? -5.700 8.619 -11.266 1.00 98.19 197 ILE A O 1
ATOM 1487 N N . VAL A 1 198 ? -5.948 6.668 -10.167 1.00 98.50 198 VAL A N 1
ATOM 1488 C CA . VAL A 1 198 ? -7.415 6.692 -10.088 1.00 98.50 198 VAL A CA 1
ATOM 1489 C C . VAL A 1 198 ? -7.866 6.494 -8.647 1.00 98.50 198 VAL A C 1
ATOM 1491 O O . VAL A 1 198 ? -7.480 5.527 -7.995 1.00 98.50 198 VAL A O 1
ATOM 1494 N N . ILE A 1 199 ? -8.711 7.400 -8.162 1.00 98.50 199 ILE A N 1
ATOM 1495 C CA . ILE A 1 199 ? -9.304 7.359 -6.824 1.00 98.50 199 ILE A CA 1
ATOM 1496 C C . ILE A 1 199 ? -10.818 7.434 -7.000 1.00 98.50 199 ILE A C 1
ATOM 1498 O O . ILE A 1 199 ? -11.367 8.500 -7.294 1.00 98.50 199 ILE A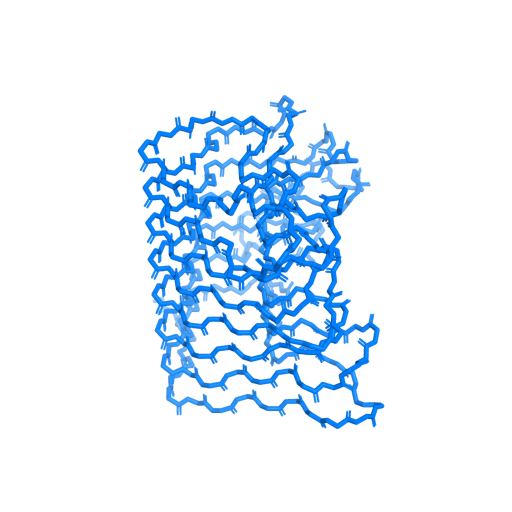 O 1
ATOM 1502 N N . GLU A 1 200 ? -11.504 6.303 -6.859 1.00 98.38 200 GLU A N 1
ATOM 1503 C CA . GLU A 1 200 ? -12.911 6.208 -7.250 1.00 98.38 200 GLU A CA 1
ATOM 1504 C C . GLU A 1 200 ? -13.779 5.398 -6.289 1.00 98.38 200 GLU A C 1
ATOM 1506 O O . GLU A 1 200 ? -13.391 4.328 -5.836 1.00 98.38 200 GLU A O 1
ATOM 1511 N N . GLY A 1 201 ? -14.993 5.876 -6.014 1.00 98.00 201 GLY A N 1
ATOM 1512 C CA . GLY A 1 201 ? -15.990 5.075 -5.298 1.00 98.00 201 GLY A CA 1
ATOM 1513 C C . GLY A 1 201 ? -15.666 4.822 -3.824 1.00 98.00 201 GLY A C 1
ATOM 1514 O O . GLY A 1 201 ? -16.249 3.924 -3.231 1.00 98.00 201 GLY A O 1
ATOM 1515 N N . ASN A 1 202 ? -14.726 5.559 -3.226 1.00 98.44 202 ASN A N 1
ATOM 1516 C CA . ASN A 1 202 ? -14.374 5.374 -1.819 1.00 98.44 202 ASN A CA 1
ATOM 1517 C C . ASN A 1 202 ? -15.375 6.094 -0.908 1.00 98.44 202 ASN A C 1
ATOM 1519 O O . ASN A 1 202 ? -15.805 7.215 -1.200 1.00 98.44 202 ASN A O 1
ATOM 1523 N N . GLU A 1 203 ? -15.685 5.472 0.224 1.00 98.19 203 GLU A N 1
ATOM 1524 C CA . GLU A 1 203 ? -16.471 6.055 1.305 1.00 98.19 203 GLU A CA 1
ATOM 1525 C C . GLU A 1 203 ? -15.541 6.443 2.454 1.00 98.19 203 GLU A C 1
ATOM 1527 O O . GLU A 1 203 ? -14.826 5.607 3.003 1.00 98.19 203 GLU A O 1
ATOM 1532 N N . ILE A 1 204 ? -15.536 7.725 2.810 1.00 97.00 204 ILE A N 1
ATOM 1533 C CA . ILE A 1 204 ? -14.686 8.280 3.861 1.00 97.00 204 ILE A CA 1
ATOM 1534 C C . ILE A 1 204 ? -15.579 8.850 4.953 1.00 97.00 204 ILE A C 1
ATOM 1536 O O . ILE A 1 204 ? -16.292 9.828 4.728 1.00 97.00 204 ILE A O 1
ATOM 1540 N N . THR A 1 205 ? -15.476 8.295 6.153 1.00 95.69 205 THR A N 1
ATOM 1541 C CA . THR A 1 205 ? -16.207 8.760 7.329 1.00 95.69 205 THR A CA 1
ATOM 1542 C C . THR A 1 205 ? -15.220 9.168 8.406 1.00 95.69 205 THR A C 1
ATOM 1544 O O . THR A 1 205 ? -14.406 8.363 8.858 1.00 95.69 205 THR A O 1
ATOM 1547 N N . ASN A 1 206 ? -15.296 10.424 8.846 1.00 94.00 206 ASN A N 1
ATOM 1548 C CA . ASN A 1 206 ? -14.628 10.827 10.075 1.00 94.00 206 ASN A CA 1
ATOM 1549 C C . ASN A 1 206 ? -15.513 10.440 11.265 1.00 94.00 206 ASN A C 1
ATOM 1551 O O . ASN A 1 206 ? -16.627 10.936 11.369 1.00 94.00 206 ASN A O 1
ATOM 1555 N N . THR A 1 207 ? -15.032 9.580 12.158 1.00 91.75 207 THR A N 1
ATOM 1556 C CA . THR A 1 207 ? -15.713 9.153 13.393 1.00 91.75 207 THR A CA 1
ATOM 1557 C C . THR A 1 207 ? -15.175 9.874 14.638 1.00 91.75 207 THR A C 1
ATOM 1559 O O . THR A 1 207 ? -15.567 9.553 15.762 1.00 91.75 207 THR A O 1
ATOM 1562 N N . GLY A 1 208 ? -14.241 10.817 14.461 1.00 87.56 208 GLY A N 1
ATOM 1563 C CA . GLY A 1 208 ? -13.638 11.620 15.529 1.00 87.56 208 GLY A CA 1
ATOM 1564 C C . GLY A 1 208 ? -14.293 12.979 15.744 1.00 87.56 208 GLY A C 1
ATOM 1565 O O . GLY A 1 208 ? -15.188 13.387 15.016 1.00 87.56 208 GLY A O 1
ATOM 1566 N N . HIS A 1 209 ? -13.815 13.695 16.764 1.00 88.44 209 HIS A N 1
ATOM 1567 C CA . HIS A 1 209 ? -14.285 15.048 17.101 1.00 88.44 209 HIS A CA 1
ATOM 1568 C C . HIS A 1 209 ? -13.430 16.161 16.478 1.00 88.44 209 HIS A C 1
ATOM 1570 O O . HIS A 1 209 ? -13.787 17.332 16.560 1.00 88.44 209 HIS A O 1
ATOM 1576 N N . VAL A 1 210 ? -12.290 15.804 15.885 1.00 89.88 210 VAL A N 1
ATOM 1577 C CA . VAL A 1 210 ? -11.408 16.722 15.161 1.00 89.88 210 VAL A CA 1
ATOM 1578 C C . VAL A 1 210 ? -11.672 16.548 13.671 1.00 89.88 210 VAL A C 1
ATOM 1580 O O . VAL A 1 210 ? -11.842 15.425 13.203 1.00 89.88 210 VAL A O 1
ATOM 1583 N N . ASN A 1 211 ? -11.712 17.640 12.909 1.00 89.25 211 ASN A N 1
ATOM 1584 C CA . ASN A 1 211 ? -11.905 17.570 11.460 1.00 89.25 211 ASN A CA 1
ATOM 1585 C C . ASN A 1 211 ? -10.691 16.937 10.777 1.00 89.25 211 ASN A C 1
ATOM 1587 O O . ASN A 1 211 ? -9.561 17.196 11.189 1.00 89.25 211 ASN A O 1
ATOM 1591 N N . ILE A 1 212 ? -10.902 16.180 9.698 1.00 91.00 212 ILE A N 1
ATOM 1592 C CA . ILE A 1 212 ? -9.798 15.824 8.795 1.00 91.00 212 ILE A CA 1
ATOM 1593 C C . ILE A 1 212 ? -9.327 17.088 8.067 1.00 91.00 212 ILE A C 1
ATOM 1595 O O . ILE A 1 212 ? -10.136 17.970 7.775 1.00 91.00 212 ILE A O 1
ATOM 1599 N N . GLY A 1 213 ? -8.034 17.184 7.766 1.00 87.75 213 GLY A N 1
ATOM 1600 C CA . GLY A 1 213 ? -7.511 18.271 6.939 1.00 87.75 213 GLY A CA 1
ATOM 1601 C C . GLY A 1 213 ? -7.986 18.133 5.497 1.00 87.75 213 GLY A C 1
ATOM 1602 O O . GLY A 1 213 ? -8.525 19.078 4.928 1.00 87.75 213 GLY A O 1
ATOM 1603 N N . TYR A 1 214 ? -7.845 16.927 4.937 1.00 90.44 214 TYR A N 1
ATOM 1604 C CA . TYR A 1 214 ? -8.283 16.606 3.579 1.00 90.44 214 TYR A CA 1
ATOM 1605 C C . TYR A 1 214 ? -8.863 15.190 3.502 1.00 90.44 214 TYR A C 1
ATOM 1607 O O . TYR A 1 214 ? -8.254 14.233 3.977 1.00 90.44 214 TYR A O 1
ATOM 1615 N N . GLY A 1 215 ? -10.024 15.040 2.858 1.00 91.88 215 GLY A N 1
ATOM 1616 C CA . GLY A 1 215 ? -10.532 13.721 2.466 1.00 91.88 215 GLY A CA 1
ATOM 1617 C C . GLY A 1 215 ? -9.679 13.133 1.346 1.00 91.88 215 GLY A C 1
ATOM 1618 O O . GLY A 1 215 ? -9.061 12.088 1.506 1.00 91.88 215 GLY A O 1
ATOM 1619 N N . ILE A 1 216 ? -9.584 13.850 0.227 1.00 95.19 216 ILE A N 1
ATOM 1620 C CA . ILE A 1 216 ? -8.761 13.469 -0.924 1.00 9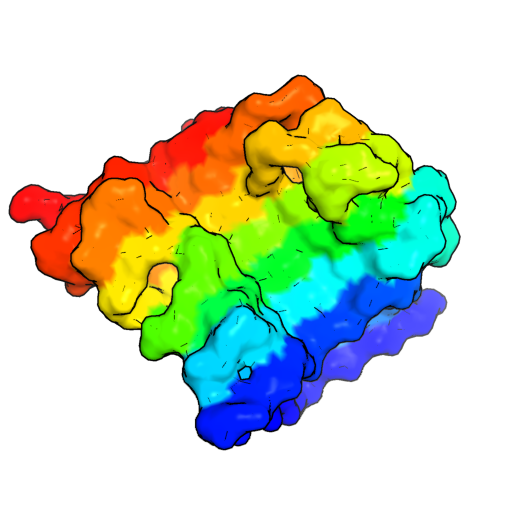5.19 216 ILE A CA 1
ATOM 1621 C C . ILE A 1 216 ? -7.995 14.702 -1.403 1.00 95.19 216 ILE A C 1
ATOM 1623 O O . ILE A 1 216 ? -8.569 15.787 -1.494 1.00 95.19 216 ILE A O 1
ATOM 1627 N N . THR A 1 217 ? -6.709 14.548 -1.711 1.00 94.19 217 THR A N 1
ATOM 1628 C CA . THR A 1 217 ? -5.876 15.608 -2.294 1.00 94.19 217 THR A CA 1
ATOM 1629 C C . THR A 1 217 ? -4.819 15.035 -3.243 1.00 94.19 217 THR A C 1
ATOM 1631 O O . THR A 1 217 ? -4.378 13.894 -3.074 1.00 94.19 217 THR A O 1
ATOM 1634 N N . GLY A 1 218 ? -4.400 15.826 -4.235 1.00 90.69 218 GLY A N 1
ATOM 1635 C CA . GLY A 1 218 ? -3.341 15.465 -5.185 1.00 90.69 218 GLY A CA 1
ATOM 1636 C C . GLY A 1 218 ? -3.786 15.226 -6.632 1.00 90.69 218 GLY A C 1
ATOM 1637 O O . GLY A 1 218 ? -4.864 15.656 -7.041 1.00 90.69 218 GLY A O 1
ATOM 1638 N N . LYS A 1 219 ? -2.916 14.567 -7.413 1.00 89.00 219 LYS A N 1
ATOM 1639 C CA . LYS A 1 219 ? -3.084 14.270 -8.846 1.00 89.00 219 LYS A CA 1
ATOM 1640 C C . LYS A 1 219 ? -3.791 12.933 -9.074 1.00 89.00 219 LYS A C 1
ATOM 1642 O O . LYS A 1 219 ? -3.399 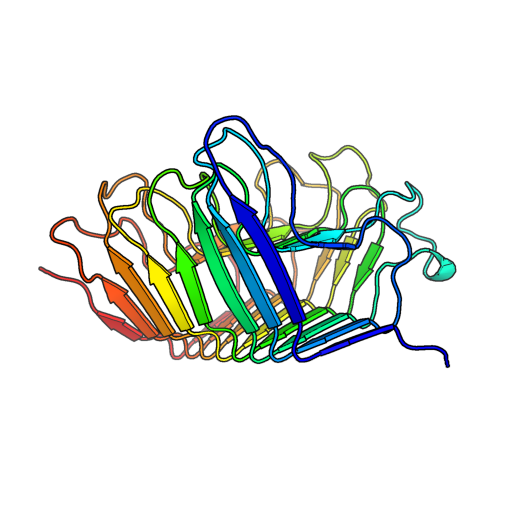11.904 -8.536 1.00 89.00 219 LYS A O 1
ATOM 1647 N N . GLY A 1 220 ? -4.749 12.925 -9.992 1.00 92.44 220 GLY A N 1
ATOM 1648 C CA . GLY A 1 220 ? -5.373 11.706 -10.495 1.00 92.44 220 GLY A CA 1
ATOM 1649 C C . GLY A 1 220 ? -6.788 11.958 -10.991 1.00 92.44 220 GLY A C 1
ATOM 1650 O O . GLY A 1 220 ? -7.312 13.067 -10.890 1.00 92.44 220 GLY A O 1
ATOM 1651 N N . VAL A 1 221 ? -7.422 10.914 -11.517 1.00 96.19 221 VAL A N 1
ATOM 1652 C CA . VAL A 1 221 ? -8.864 10.926 -11.773 1.00 96.19 221 VAL A CA 1
ATOM 1653 C C . VAL A 1 221 ? -9.575 10.650 -10.453 1.00 96.19 221 VAL A C 1
ATOM 1655 O O . VAL A 1 221 ? -9.433 9.565 -9.892 1.00 96.19 221 VAL A O 1
ATOM 1658 N N . ILE A 1 222 ? -10.332 11.633 -9.963 1.00 96.38 222 ILE A N 1
ATOM 1659 C CA . ILE A 1 222 ? -11.102 11.543 -8.717 1.00 96.38 222 ILE A CA 1
ATOM 1660 C C . ILE A 1 222 ? -12.588 11.562 -9.075 1.00 96.38 222 ILE A C 1
ATOM 1662 O O . ILE A 1 222 ? -13.087 12.568 -9.578 1.00 96.38 222 ILE A O 1
ATOM 1666 N N . ALA A 1 223 ? -13.300 10.464 -8.822 1.00 95.25 223 ALA A N 1
ATOM 1667 C CA . ALA A 1 223 ? -14.710 10.327 -9.194 1.00 95.25 223 ALA A CA 1
ATOM 1668 C C . ALA A 1 223 ? -15.511 9.539 -8.151 1.00 95.25 223 ALA A C 1
ATOM 1670 O O . ALA A 1 223 ? -14.984 8.647 -7.501 1.00 95.25 223 ALA A O 1
ATOM 1671 N N . ASN A 1 224 ? -16.801 9.845 -7.994 1.00 95.44 224 ASN A N 1
ATOM 1672 C CA . ASN A 1 224 ? -17.749 9.028 -7.219 1.00 95.44 224 ASN A CA 1
ATOM 1673 C C . ASN A 1 224 ? -17.354 8.741 -5.751 1.00 95.44 224 ASN A C 1
ATOM 1675 O O . ASN A 1 224 ? -17.841 7.779 -5.168 1.00 95.44 224 ASN A O 1
ATOM 1679 N N . ASN A 1 225 ? -16.482 9.550 -5.142 1.00 93.94 225 ASN A N 1
ATOM 1680 C CA . ASN A 1 225 ? -16.107 9.398 -3.734 1.00 93.94 225 ASN A CA 1
ATOM 1681 C C . ASN A 1 225 ? -17.105 10.137 -2.835 1.00 93.94 225 ASN A C 1
ATOM 1683 O O . ASN A 1 225 ? -17.537 11.246 -3.160 1.00 93.94 225 ASN A O 1
ATOM 1687 N N . VAL A 1 226 ? -17.421 9.553 -1.683 1.00 92.94 226 VAL A N 1
ATOM 1688 C CA . VAL A 1 226 ? -18.312 10.143 -0.680 1.00 92.94 226 VAL A CA 1
ATOM 1689 C C . VAL A 1 226 ? -17.502 10.454 0.570 1.00 92.94 226 VAL A C 1
ATOM 1691 O O . VAL A 1 226 ? -16.755 9.613 1.057 1.00 92.94 226 VAL A O 1
ATOM 1694 N N . THR A 1 227 ? -17.616 11.679 1.086 1.00 88.88 227 THR A N 1
ATOM 1695 C CA . THR A 1 227 ? -16.935 12.094 2.321 1.00 88.88 227 THR A CA 1
ATOM 1696 C C . THR A 1 227 ? -17.950 12.632 3.323 1.00 88.88 227 THR A C 1
ATOM 1698 O O . THR A 1 227 ? -18.599 13.648 3.072 1.00 88.88 227 THR A O 1
ATOM 1701 N N . PHE A 1 228 ? -18.058 11.973 4.474 1.00 84.81 228 PHE A N 1
ATOM 1702 C CA . PHE A 1 228 ? -18.862 12.396 5.614 1.00 84.81 228 PHE A CA 1
ATOM 1703 C C . PHE A 1 228 ? -17.959 13.075 6.647 1.00 84.81 228 PHE A C 1
ATOM 1705 O O . PHE A 1 228 ? -17.152 12.436 7.326 1.00 84.81 228 PHE A O 1
ATOM 1712 N N . LEU A 1 229 ? -18.086 14.399 6.742 1.00 73.19 229 LEU A N 1
ATOM 1713 C CA . LEU A 1 229 ? -17.351 15.235 7.690 1.00 73.19 229 LEU A CA 1
ATOM 1714 C C . LEU A 1 229 ? -18.284 15.695 8.810 1.00 73.19 229 LEU A C 1
ATOM 1716 O O . LEU A 1 229 ? -19.403 16.135 8.537 1.00 73.19 229 LEU A O 1
ATOM 1720 N N . PHE A 1 230 ? -17.812 15.647 10.058 1.00 62.44 230 PHE A N 1
ATOM 1721 C CA . PHE A 1 230 ? -18.429 16.418 11.136 1.00 62.44 230 PHE A CA 1
ATOM 1722 C C . PHE A 1 230 ? -18.284 17.922 10.836 1.00 62.44 230 PHE A C 1
ATOM 1724 O O . PHE A 1 230 ? -17.283 18.349 10.259 1.00 62.44 230 PHE A O 1
ATOM 1731 N N . LYS A 1 231 ? -19.319 18.701 11.167 1.00 48.50 231 LYS A N 1
ATOM 1732 C CA . LYS A 1 231 ? -19.297 20.170 11.132 1.00 48.50 231 LYS A CA 1
ATOM 1733 C C . LYS A 1 231 ? -18.882 20.715 12.486 1.00 48.50 231 LYS A C 1
ATOM 1735 O O . LYS A 1 231 ? -19.428 20.198 13.486 1.00 48.50 231 LYS A O 1
#

=== Feature glossary ===
The record interleaves many kinds of information about one protein. Here is each kind framed as the question it answers.

Q: What does the local fold look like, residue by residue?
A: The Foldseek 3Di string encodes local tertiary geometry as a 20-letter alphabet — one character per residue — derived from the relative positions of nearby Cα atoms. Unlike the amino-acid sequence, 3Di is a direct function of the 3D structure, so two proteins with the same fold have similar 3Di strings even at low sequence identity.

Q: Which residues are in helices, strands, or loops?
A: The SS8 string is DSSP's per-residue secondary-structure call. α-helix (H) means an i→i+4 H-bond ladder; β-strand (E) means the residue participates in a β-sheet; 3₁₀ (G) and π (I) are tighter and wider helices; T/S are turns/bends; '-' is loop.

Q: How big and how compact is the whole molecule?
A: Radius of gyration (Rg) is the root-mean-square distance of Cα atoms from their centroid — a single number for overall size and compactness. A globular domain of N residues has Rg ≈ 2.2·N^0.38 Å; an extended or disordered chain has a much larger Rg. The Cα contact count is the number of residue pairs whose Cα atoms are within 8 Å and are more than four positions apart in sequence — a standard proxy for tertiary packing density. The bounding box is the smallest axis-aligned box enclosing all Cα atoms.

Q: Where is each backbone atom in 3D?
A: Structure coordinates are given as an mmCIF _atom_site loop: one row per atom with element, residue name, chain id, sequence number, and x/y/z position in Å. Only the four main-chain atoms per residue are included here; side chains are omitted to keep the record compact.

Q: What is the amino-acid chain?
A: Primary structure: the covalent order of the twenty standard amino acids along the backbone. Two proteins with the same sequence will (almost always) fold to the same structure; two with 30% identity often share a fold but not the details.

Q: What if only a Cα trace is available?
A: Three-state secondary structure (P-SEA) collapses the eight DSSP classes into helix (a), strand (b), and coil (c). P-SEA assigns these from Cα geometry alone — distances and angles — without requiring backbone oxygens, so it works on any Cα trace.

Q: What family and function is it annotated with?
A: Database cross-references. InterPro integrates a dozen domain/family signature databases into unified entries with residue-range hits. GO terms attach function/process/location labels with evidence codes. CATH codes position the fold in a four-level structural taxonomy. Organism is the NCBI-taxonomy species name.

Q: How confident is the AlphaFold model at each residue?
A: pLDDT is the predicted lDDT-Cα score: AlphaFold's confidence that the local environment of each residue (all inter-atomic distances within 15 Å) is correctly placed. It is a per-residue number between 0 and 100, with higher meaning more reliable.

Q: How mobile is each atom in the crystal?
A: B-factor (Debye–Waller factor) reflects atomic displacement in the crystal lattice. It is an experimental observable (units Å²), not a prediction; low values mean the atom is pinned down, high values mean it moves or is heterogeneous across the crystal.

Q: Which residues are buried vs exposed?
A: SASA measures how much of the protein is reachable by solvent. It is computed by rolling a water-sized probe over the atomic surface and summing the exposed area (Å²). Per-residue SASA distinguishes core (buried, low SASA) from surface (exposed, high SASA) residues; total SASA is a whole-molecule size measure.

Q: What do the diagnostic plots show?
A: Plot images: a contact map (which residues are close in 3D, as an N×N binary image), a Ramachandran scatter (backbone torsion angles, revealing secondary-structure composition at a glance), and — for AlphaFold structures — a PAE heatmap (pairwise prediction confidence).

Q: What known structures does this most resemble?
A: The Foldseek neighbor list gives the closest experimentally determined structures in the PDB, ranked by structural alignment. TM-score near 1 means near-identical fold; near 0.3 means only rough topology match. This is how one finds what a novel AlphaFold prediction most resembles in the solved-structure universe.

Q: Are the domains correctly placed relative to each other?
A: Predicted aligned error is AlphaFold's pairwise confidence. Unlike pLDDT (per-residue), PAE is per-residue-pair and captures whether two parts of the structure are correctly placed relative to each other. Units are ångströms of expected positional error.

Q: What do the rendered images show?
A: Structure images are PyMOL renders from six orthogonal camera directions. Cartoon representation draws helices as coils and strands as arrows; sticks shows the backbone as bonds; surface shows the solvent-excluded envelope. Rainbow coloring maps sequence position to hue (blue→red, N→C); chain coloring assigns a distinct color per polypeptide.

Q: What are the backbone torsion angles?
A: φ (phi) and ψ (psi) are the two rotatable backbone dihedrals per residue: φ is the C(i-1)–N–Cα–C torsion, ψ is the N–Cα–C–N(i+1) torsion, both in degrees on (−180°, 180°]. α-helical residues cluster near (−60°, −45°); β-strand residues near (−120°, +130°). A Ramachandran plot is simply a scatter of (φ, ψ) for every residue.